Protein AF-A0A6A5QLH0-F1 (afdb_monomer_lite)

pLDDT: mean 85.23, std 19.53, range [31.16, 98.56]

Secondary structure (DSSP, 8-state):
--------------------------PPPTTS-HHHHHHHHHHSS-SHHHHHHHHHHHHHHHHH--TT-SS--TT---TTS-EEETTEEE--GGGTBSSS--EEETTEEE--BS-TTTTTHHHHHHHTTSSSS----TTSHHHHHHHHHHHHHHHHTT-SSPPPPPTT--S---HHHHHTTT---HHHHHHHHHHHHHHHHHTT-------------

Foldseek 3Di:
DDDDDDDDDDPDPDPPPPPPPPPPPPADPPPDFQLQVLLCVPPVHRDQVSSLLLLLQLQLCLALQQPVHPPADPQRNHQCDWHFDPPHIDHNVCQAQQVFQFFDDPNGRHRDNLCVPPRSVLSNCCNNVVDVDRDDDPPGSVCLVVLVSQQVVSVVSPRPNGDDHDPPDPPDDDPCNGGVRVPDDPRNVVSSVVSSVSSSVVSVNDPDPDDPPPPDD

Organism: Ampelomyces quisqualis (NCBI:txid50730)

Sequence (217 aa):
MMRLPIQRLFCTTVAFLFLFFRLGSAQRPNSASVCDYYAQAQFGANTSATQLKWIQSVVTLAFEGGSTLSNVTSELTGILRPGSINDVAIDLREYFNRSRASTNVRNAPVSINWLDQGSTIPLADFLSSKTETLVLSNTSNQYHLFGNFFTAFGRSFGCTLPPPPLSNTDGPVSLAYAHKFMNLEYNQLAYFIKQLAIASTHFRVSPQYRVKRSMSV

Structure (mmCIF, N/CA/C/O backbone):
data_AF-A0A6A5QLH0-F1
#
_entry.id   AF-A0A6A5QLH0-F1
#
loop_
_atom_site.group_PDB
_atom_site.id
_atom_site.type_symbol
_atom_site.label_atom_id
_atom_site.label_alt_id
_atom_site.label_comp_id
_atom_site.label_asym_id
_atom_site.label_entity_id
_atom_site.label_seq_id
_atom_site.pdbx_PDB_ins_code
_atom_site.Cartn_x
_atom_site.Cartn_y
_atom_site.Cartn_z
_atom_site.occupancy
_atom_site.B_iso_or_equiv
_atom_site.auth_seq_id
_atom_site.auth_comp_id
_atom_site.auth_asym_id
_atom_site.auth_atom_id
_atom_site.pdbx_PDB_model_num
ATOM 1 N N . MET A 1 1 ? -10.951 -42.578 73.810 1.00 39.09 1 MET A N 1
ATOM 2 C CA . MET A 1 1 ? -10.936 -43.375 72.560 1.00 39.09 1 MET A CA 1
ATOM 3 C C . MET A 1 1 ? -12.360 -43.370 72.000 1.00 39.09 1 MET A C 1
ATOM 5 O O . MET A 1 1 ? -13.245 -43.772 72.731 1.00 39.09 1 MET A O 1
ATOM 9 N N . MET A 1 2 ? -12.624 -42.588 70.936 1.00 38.66 2 MET A N 1
ATOM 10 C CA . MET A 1 2 ? -13.040 -43.045 69.579 1.00 38.66 2 MET A CA 1
ATOM 11 C C . MET A 1 2 ? -14.431 -43.733 69.546 1.00 38.66 2 MET A C 1
ATOM 13 O O . MET A 1 2 ? -14.607 -44.692 70.274 1.00 38.66 2 MET A O 1
ATOM 17 N N . ARG A 1 3 ? -15.457 -43.380 68.744 1.00 38.44 3 ARG A N 1
ATOM 18 C CA . ARG A 1 3 ? -15.623 -42.581 67.504 1.00 38.44 3 ARG A CA 1
ATOM 19 C C . ARG A 1 3 ? -17.059 -42.003 67.406 1.00 38.44 3 ARG A C 1
ATOM 21 O O . ARG A 1 3 ? -17.991 -42.572 67.959 1.00 38.44 3 ARG A O 1
ATOM 28 N N . LEU A 1 4 ? -17.193 -40.904 66.654 1.00 42.31 4 LEU A N 1
ATOM 29 C CA . LEU A 1 4 ? -18.420 -40.181 66.265 1.00 42.31 4 LEU A CA 1
ATOM 30 C C . LEU A 1 4 ? -19.296 -40.932 65.229 1.00 42.31 4 LEU A C 1
ATOM 32 O O . LEU A 1 4 ? -18.759 -41.751 64.476 1.00 42.31 4 LEU A O 1
ATOM 36 N N . PRO A 1 5 ? -20.605 -40.607 65.128 1.00 49.62 5 PRO A N 1
ATOM 37 C CA . PRO A 1 5 ? -21.528 -41.164 64.143 1.00 49.62 5 PRO A CA 1
ATOM 38 C C . PRO A 1 5 ? -21.456 -40.460 62.776 1.00 49.62 5 PRO A C 1
ATOM 40 O O . PRO A 1 5 ? -21.119 -39.284 62.650 1.00 49.62 5 PRO A O 1
ATOM 43 N N . ILE A 1 6 ? -21.799 -41.227 61.742 1.00 53.75 6 ILE A N 1
ATOM 44 C CA . ILE A 1 6 ? -21.838 -40.846 60.329 1.00 53.75 6 ILE A CA 1
ATOM 45 C C . ILE A 1 6 ? -23.006 -39.883 60.092 1.00 53.75 6 ILE A C 1
ATOM 47 O O . ILE A 1 6 ? -24.167 -40.278 60.138 1.00 53.75 6 ILE A O 1
ATOM 51 N N . GLN A 1 7 ? -22.687 -38.627 59.790 1.00 47.03 7 GLN A N 1
ATOM 52 C CA . GLN A 1 7 ? -23.631 -37.619 59.319 1.00 47.03 7 GLN A CA 1
ATOM 53 C C . GLN A 1 7 ? -23.428 -37.438 57.807 1.00 47.03 7 GLN A C 1
ATOM 55 O O . GLN A 1 7 ? -22.460 -36.835 57.351 1.00 47.03 7 GLN A O 1
ATOM 60 N N . ARG A 1 8 ? -24.328 -38.021 57.014 1.00 46.78 8 ARG A N 1
ATOM 61 C CA . ARG A 1 8 ? -24.566 -37.715 55.594 1.00 46.78 8 ARG A CA 1
ATOM 62 C C . ARG A 1 8 ? -26.089 -37.701 55.473 1.00 46.78 8 ARG A C 1
ATOM 64 O O . ARG A 1 8 ? -26.723 -38.666 55.863 1.00 46.78 8 ARG A O 1
ATOM 71 N N . LEU A 1 9 ? -26.744 -36.626 55.064 1.00 45.84 9 LEU A N 1
ATOM 72 C CA . LEU A 1 9 ? -26.682 -36.114 53.707 1.00 45.84 9 LEU A CA 1
ATOM 73 C C . LEU A 1 9 ? -27.251 -34.685 53.732 1.00 45.84 9 LEU A C 1
ATOM 75 O O . LEU A 1 9 ? -28.434 -34.486 53.996 1.00 45.84 9 LEU A O 1
ATOM 79 N N . PHE A 1 10 ? -26.393 -33.689 53.516 1.00 45.09 10 PHE A N 1
ATOM 80 C CA . PHE A 1 10 ? -26.808 -32.299 53.362 1.00 45.09 10 PHE A CA 1
ATOM 81 C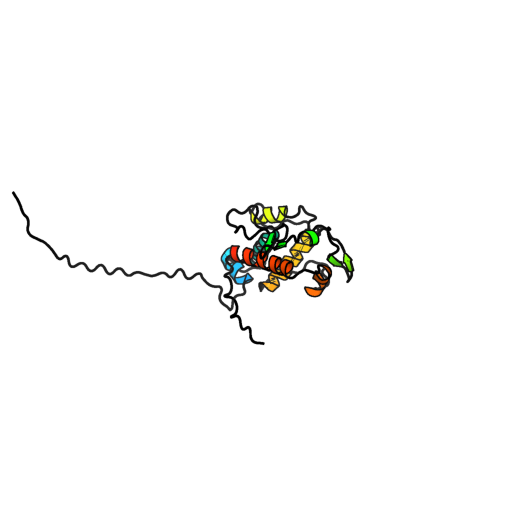 C . PHE A 1 10 ? -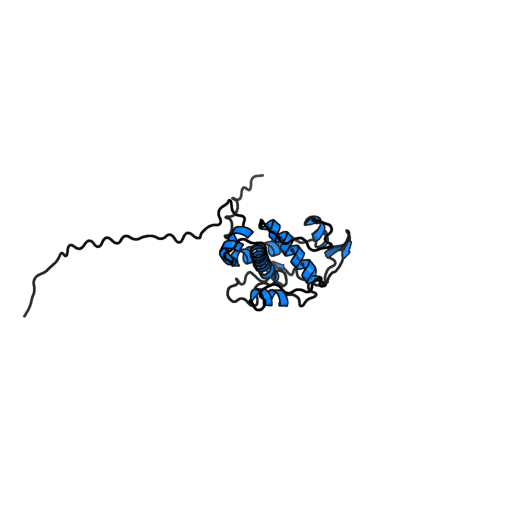27.559 -32.141 52.037 1.00 45.09 10 PHE A C 1
ATOM 83 O O . PHE A 1 10 ? -27.001 -32.322 50.956 1.00 45.09 10 PHE A O 1
ATOM 90 N N . CYS A 1 11 ? -28.841 -31.815 52.156 1.00 52.97 11 CYS A N 1
ATOM 91 C CA . CYS A 1 11 ? -29.698 -31.347 51.084 1.00 52.97 11 CYS A CA 1
ATOM 92 C C . CYS A 1 11 ? -29.377 -29.872 50.809 1.00 52.97 11 CYS A C 1
ATOM 94 O O . CYS A 1 11 ? -29.951 -28.986 51.437 1.00 52.97 11 CYS A O 1
ATOM 96 N N . THR A 1 12 ? -28.468 -29.606 49.871 1.00 44.88 12 THR A N 1
ATOM 97 C CA . THR A 1 12 ? -28.289 -28.253 49.326 1.00 44.88 12 THR A CA 1
ATOM 98 C C . THR A 1 12 ? -28.013 -28.336 47.829 1.00 44.88 12 THR A C 1
ATOM 100 O O . THR A 1 12 ? -26.873 -28.353 47.372 1.00 44.88 12 THR A O 1
ATOM 103 N N . THR A 1 13 ? -29.079 -28.422 47.036 1.00 44.84 13 THR A N 1
ATOM 104 C CA . THR A 1 13 ? -29.036 -28.209 45.586 1.00 44.84 13 THR A CA 1
ATOM 105 C C . THR A 1 13 ? -28.724 -26.740 45.300 1.00 44.84 13 THR A C 1
ATOM 107 O O . THR A 1 13 ? -29.615 -25.895 45.291 1.00 44.84 13 THR A O 1
ATOM 110 N N . VAL A 1 14 ? -27.446 -26.431 45.072 1.00 53.66 14 VAL A N 1
ATOM 111 C CA . VAL A 1 14 ? -27.013 -25.163 44.471 1.00 53.66 14 VAL A CA 1
ATOM 112 C C . VAL A 1 14 ? -27.272 -25.256 42.968 1.00 53.66 14 VAL A C 1
ATOM 114 O O . VAL A 1 14 ? -26.563 -25.952 42.243 1.00 53.66 14 VAL A O 1
ATOM 117 N N . ALA A 1 15 ? -28.318 -24.579 42.500 1.00 49.34 15 ALA A N 1
ATOM 118 C CA . ALA A 1 15 ? -28.588 -24.399 41.080 1.00 49.34 15 ALA A CA 1
ATOM 119 C C . ALA A 1 15 ? -27.541 -23.444 40.480 1.00 49.34 15 ALA A C 1
ATOM 121 O O . ALA A 1 15 ? -27.681 -22.224 40.541 1.00 49.34 15 ALA A O 1
ATOM 122 N N . PHE A 1 16 ? -26.469 -23.998 39.912 1.00 46.03 16 PHE A N 1
ATOM 123 C CA . PHE A 1 16 ? -25.541 -23.250 39.068 1.00 46.03 16 PHE A CA 1
ATOM 124 C C . PHE A 1 16 ? -26.203 -22.974 37.713 1.00 46.03 16 PHE A C 1
ATOM 126 O O . PHE A 1 16 ? -26.186 -23.806 36.806 1.00 46.03 16 PHE A O 1
ATOM 133 N N . LEU A 1 17 ? -26.798 -21.788 37.579 1.00 51.53 17 LEU A N 1
ATOM 134 C CA . LEU A 1 17 ? -27.215 -21.234 36.296 1.00 51.53 17 LEU A CA 1
ATOM 135 C C . LEU A 1 17 ? -25.945 -20.824 35.524 1.00 51.53 17 LEU A C 1
ATOM 137 O O . LEU A 1 17 ? -25.453 -19.705 35.655 1.00 51.53 17 LEU A O 1
ATOM 141 N N . PHE A 1 18 ? -25.368 -21.744 34.749 1.00 53.19 18 PHE A N 1
ATOM 142 C CA . PHE A 1 18 ? -24.316 -21.409 33.789 1.00 53.19 18 PHE A CA 1
ATOM 143 C C . PHE A 1 18 ? -24.927 -20.563 32.663 1.00 53.19 18 PHE A C 1
ATOM 145 O O . PHE A 1 18 ? -25.408 -21.088 31.659 1.00 53.19 18 PHE A O 1
ATOM 152 N N . LEU A 1 19 ? -24.902 -19.235 32.820 1.00 50.31 19 LEU A N 1
ATOM 153 C CA . LEU A 1 19 ? -24.998 -18.321 31.686 1.00 50.31 19 LEU A CA 1
ATOM 154 C C . LEU A 1 19 ? -23.760 -18.547 30.811 1.00 50.31 19 LEU A C 1
ATOM 156 O O . LEU A 1 19 ? -22.706 -17.946 31.011 1.00 50.31 19 LEU A O 1
ATOM 160 N N . PHE A 1 20 ? -23.888 -19.425 29.821 1.00 52.84 20 PHE A N 1
ATOM 161 C CA . PHE A 1 20 ? -22.990 -19.441 28.677 1.00 52.84 20 PHE A CA 1
ATOM 162 C C . PHE A 1 20 ? -23.230 -18.155 27.881 1.00 52.84 20 PHE A C 1
ATOM 164 O O . PHE A 1 20 ? -23.968 -18.146 26.896 1.00 52.84 20 PHE A O 1
ATOM 171 N N . PHE A 1 21 ? -22.599 -17.055 28.295 1.00 47.84 21 PHE A N 1
ATOM 172 C CA . PHE A 1 21 ? -22.316 -15.962 27.376 1.00 47.84 21 PHE A CA 1
ATOM 173 C C . PHE A 1 21 ? -21.419 -16.546 26.286 1.00 47.84 21 PHE A C 1
ATOM 175 O O . PHE A 1 21 ? -20.203 -16.658 26.436 1.00 47.84 21 PHE A O 1
ATOM 182 N N . ARG A 1 22 ? -22.029 -16.972 25.176 1.00 46.28 22 ARG A N 1
ATOM 183 C CA . ARG A 1 22 ? -21.289 -17.129 23.933 1.00 46.28 22 ARG A CA 1
ATOM 184 C C . ARG A 1 22 ? -20.733 -15.743 23.629 1.00 46.28 22 ARG A C 1
ATOM 186 O O . ARG A 1 22 ? -21.489 -14.859 23.235 1.00 46.28 22 ARG A O 1
ATOM 193 N N . LEU A 1 23 ? -19.428 -15.553 23.813 1.00 43.94 23 LEU A N 1
ATOM 194 C CA . LEU A 1 23 ? -18.678 -14.522 23.104 1.00 43.94 23 LEU A CA 1
ATOM 195 C C . LEU A 1 23 ? -18.786 -14.864 21.615 1.00 43.94 23 LEU A C 1
ATOM 197 O O . LEU A 1 23 ? -17.906 -15.484 21.025 1.00 43.94 23 LEU A O 1
ATOM 201 N N . GLY A 1 24 ? -19.931 -14.543 21.016 1.00 47.03 24 GLY A N 1
ATOM 202 C CA . GLY A 1 24 ? -20.049 -14.488 19.578 1.00 47.03 24 GLY A CA 1
ATOM 203 C C . GLY A 1 24 ? -19.069 -13.419 19.136 1.00 47.03 24 GLY A C 1
ATOM 204 O O . GLY A 1 24 ? -19.230 -12.255 19.494 1.00 47.03 24 GLY A O 1
ATOM 205 N N . SER A 1 25 ? -18.034 -13.809 18.391 1.00 56.53 25 SER A N 1
ATOM 206 C CA . SER A 1 25 ? -17.353 -12.861 17.517 1.00 56.53 25 SER A CA 1
ATOM 207 C C . SER A 1 25 ? -18.463 -12.162 16.743 1.00 56.53 25 SER A C 1
ATOM 209 O O . SER A 1 25 ? -19.199 -12.829 16.014 1.00 56.53 25 SER A O 1
ATOM 211 N N . ALA A 1 26 ? -18.680 -10.872 17.008 1.00 62.97 26 ALA A N 1
ATOM 212 C CA . ALA A 1 26 ? -19.684 -10.099 16.301 1.00 62.97 26 ALA A CA 1
ATOM 213 C C . ALA A 1 26 ? -19.253 -10.080 14.833 1.00 62.97 26 ALA A C 1
ATOM 215 O O . ALA A 1 26 ? -18.364 -9.324 14.432 1.00 62.97 26 ALA A O 1
ATOM 216 N N . GLN A 1 27 ? -19.800 -11.012 14.056 1.00 76.81 27 GLN A N 1
ATOM 217 C CA . GLN A 1 27 ? -19.562 -11.071 12.630 1.00 76.81 27 GLN A CA 1
ATOM 218 C C . GLN A 1 27 ? -20.228 -9.851 12.012 1.00 76.81 27 GLN A C 1
ATOM 220 O O . GLN A 1 27 ? -21.357 -9.503 12.367 1.00 76.81 27 GLN A O 1
ATOM 225 N N . ARG A 1 28 ? -19.514 -9.201 11.089 1.00 87.94 28 ARG A N 1
ATOM 226 C CA . ARG A 1 28 ? -20.059 -8.101 10.295 1.00 87.94 28 ARG A CA 1
ATOM 227 C C . ARG A 1 28 ? -21.404 -8.537 9.692 1.00 87.94 28 ARG A C 1
ATOM 229 O O . ARG A 1 28 ? -21.422 -9.541 8.975 1.00 87.94 28 ARG A O 1
ATOM 236 N N . PRO A 1 29 ? -22.503 -7.798 9.919 1.00 86.94 29 PRO A N 1
ATOM 237 C CA . PRO A 1 29 ? -23.768 -8.069 9.250 1.00 86.94 29 PRO A CA 1
ATOM 238 C C . PRO A 1 29 ? -23.600 -8.020 7.730 1.00 86.94 29 PRO A C 1
ATOM 240 O O . PRO A 1 29 ? -22.911 -7.145 7.209 1.00 86.94 29 PRO A O 1
ATOM 243 N N . ASN A 1 30 ? -24.276 -8.908 6.999 1.00 83.31 30 ASN A N 1
ATOM 244 C CA . ASN A 1 30 ? -24.188 -8.936 5.533 1.00 83.31 30 ASN A CA 1
ATOM 245 C C . ASN A 1 30 ? -24.636 -7.618 4.870 1.00 83.31 30 ASN A C 1
ATOM 247 O O . ASN A 1 30 ? -24.212 -7.336 3.754 1.00 83.31 30 ASN A O 1
ATOM 251 N N . SER A 1 31 ? -25.459 -6.821 5.558 1.00 85.38 31 SER A N 1
ATOM 252 C CA . SER A 1 31 ? -25.960 -5.518 5.108 1.00 85.38 31 SER A CA 1
ATOM 253 C C . SER A 1 31 ? -24.979 -4.354 5.292 1.00 85.38 31 SER A C 1
ATOM 255 O O . SER A 1 31 ? -25.141 -3.334 4.630 1.00 85.38 31 SER A O 1
ATOM 257 N N . ALA A 1 32 ? -23.979 -4.471 6.171 1.00 87.94 32 ALA A N 1
ATOM 258 C CA . ALA A 1 32 ? -22.985 -3.420 6.400 1.00 87.94 32 ALA A CA 1
ATOM 259 C C . ALA A 1 32 ? -21.769 -3.662 5.508 1.00 87.94 32 ALA A C 1
ATOM 261 O O . ALA A 1 32 ? -21.309 -4.794 5.448 1.00 87.94 32 ALA A O 1
ATOM 262 N N . SER A 1 33 ? -21.195 -2.657 4.844 1.00 93.81 33 SER A N 1
ATOM 263 C CA . SER A 1 33 ? -19.953 -2.863 4.080 1.00 93.81 33 SER A CA 1
ATOM 264 C C . SER A 1 33 ? -18.773 -3.224 4.998 1.00 93.81 33 SER A C 1
ATOM 266 O O . SER A 1 33 ? -18.838 -3.050 6.218 1.00 93.81 33 SER A O 1
ATOM 268 N N . VAL A 1 34 ? -17.687 -3.766 4.431 1.00 94.44 34 VAL A N 1
ATOM 269 C CA . VAL A 1 34 ? -16.489 -4.106 5.221 1.00 94.44 34 VAL A CA 1
ATOM 270 C C . VAL A 1 34 ? -15.895 -2.839 5.832 1.00 94.44 34 VAL A C 1
ATOM 272 O O . VAL A 1 34 ? -15.688 -2.788 7.041 1.00 94.44 34 VAL A O 1
ATOM 275 N N . CYS A 1 35 ? -15.682 -1.810 5.014 1.00 96.19 35 CYS A N 1
ATOM 276 C CA . CYS A 1 35 ? -15.111 -0.549 5.467 1.00 96.19 35 CY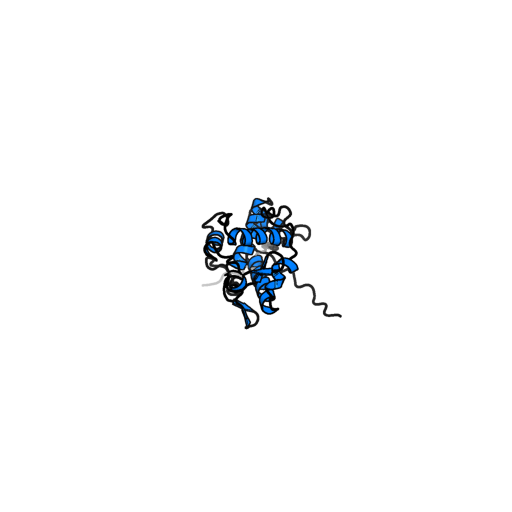S A CA 1
ATOM 277 C C . CYS A 1 35 ? -15.954 0.134 6.551 1.00 96.19 35 CYS A C 1
ATOM 279 O O . CYS A 1 35 ? -15.422 0.451 7.611 1.00 96.19 35 CYS A O 1
ATOM 281 N N . ASP A 1 36 ? -17.261 0.301 6.336 1.00 96.31 36 ASP A N 1
ATOM 282 C CA . ASP A 1 36 ? -18.144 0.991 7.283 1.00 96.31 36 ASP A CA 1
ATOM 283 C C . ASP A 1 36 ? -18.183 0.282 8.639 1.00 96.31 36 ASP A C 1
ATOM 285 O O . ASP A 1 36 ? -18.072 0.915 9.692 1.00 96.31 36 ASP A O 1
ATOM 289 N N . TYR A 1 37 ? -18.305 -1.050 8.617 1.00 95.69 37 TYR A N 1
ATOM 290 C CA . TYR A 1 37 ? -18.360 -1.848 9.835 1.00 95.69 37 TYR A CA 1
ATOM 291 C C . TYR A 1 37 ? -17.071 -1.737 10.644 1.00 95.69 37 TYR A C 1
ATOM 293 O O . TYR A 1 37 ? -17.123 -1.492 11.848 1.00 95.69 37 TYR A O 1
ATOM 301 N N . TYR A 1 38 ? -15.912 -1.911 10.004 1.00 95.69 38 TYR A N 1
ATOM 302 C CA . TYR A 1 38 ? -14.643 -1.908 10.727 1.00 95.69 38 TYR A CA 1
ATOM 303 C C . TYR A 1 38 ? -14.142 -0.500 11.062 1.00 95.69 38 TYR A C 1
ATOM 305 O O . TYR A 1 38 ? -13.465 -0.349 12.075 1.00 95.69 38 TYR A O 1
ATOM 313 N N . ALA A 1 39 ? -14.542 0.536 10.319 1.00 95.75 39 ALA A N 1
ATOM 314 C CA . ALA A 1 39 ? -14.351 1.924 10.737 1.00 95.75 39 ALA A CA 1
ATOM 315 C C . ALA A 1 39 ? -15.097 2.205 12.053 1.00 95.75 39 ALA A C 1
ATOM 317 O O . ALA A 1 39 ? -14.484 2.638 13.031 1.00 95.75 39 ALA A O 1
ATOM 318 N N . GLN A 1 40 ? -16.387 1.852 12.116 1.00 95.62 40 GLN A N 1
ATOM 319 C CA . GLN A 1 40 ? -17.202 1.985 13.326 1.00 95.62 40 GLN A CA 1
ATOM 320 C C . GLN A 1 40 ? -16.661 1.137 14.482 1.00 95.62 40 GLN A C 1
ATOM 322 O O . GLN A 1 40 ? -16.544 1.627 15.604 1.00 95.62 40 GLN A O 1
ATOM 327 N N . ALA A 1 41 ? -16.331 -0.130 14.229 1.00 94.00 41 ALA A N 1
ATOM 328 C CA . ALA A 1 41 ? -15.883 -1.051 15.268 1.00 94.00 41 ALA A CA 1
ATOM 329 C C . ALA A 1 41 ? -14.511 -0.674 15.846 1.00 94.00 41 ALA A C 1
ATOM 331 O O . ALA A 1 41 ? -14.278 -0.882 17.034 1.00 94.00 41 ALA A O 1
ATOM 332 N N . GLN A 1 42 ? -13.610 -0.127 15.023 1.00 93.19 42 GLN A N 1
ATOM 333 C CA . GLN A 1 42 ? -12.249 0.211 15.441 1.00 93.19 42 GLN A CA 1
ATOM 334 C C . GLN A 1 42 ? -12.136 1.627 16.016 1.00 93.19 42 GLN A C 1
ATOM 336 O O . GLN A 1 42 ? -11.329 1.851 16.917 1.00 93.19 42 GLN A O 1
ATOM 341 N N . PHE A 1 43 ? -12.915 2.583 15.500 1.00 94.94 43 PHE A N 1
ATOM 342 C CA . PHE A 1 43 ? -12.768 4.005 15.831 1.00 94.94 43 PHE A CA 1
ATOM 343 C C . PHE A 1 43 ? -14.014 4.635 16.463 1.00 94.94 43 PHE A C 1
ATOM 345 O O . PHE A 1 43 ? -14.013 5.828 16.751 1.00 94.94 43 PHE A O 1
ATOM 352 N N . GLY A 1 44 ? -15.076 3.861 16.691 1.00 95.81 44 GLY A N 1
ATOM 353 C CA . GLY A 1 44 ? -16.276 4.311 17.399 1.00 95.81 44 GLY A CA 1
ATOM 354 C C . GLY A 1 44 ? -17.239 5.172 16.576 1.00 95.81 44 GLY A C 1
ATOM 355 O O . GLY A 1 44 ? -18.289 5.547 17.095 1.00 95.81 44 GLY A O 1
ATOM 356 N N . ALA A 1 45 ? -16.941 5.451 15.304 1.00 96.38 45 ALA A N 1
ATOM 357 C CA . ALA A 1 45 ? -17.821 6.196 14.405 1.00 96.38 45 ALA A CA 1
ATOM 358 C C . ALA A 1 45 ? -17.673 5.726 12.949 1.00 96.38 45 ALA A C 1
ATOM 360 O O . ALA A 1 45 ? -16.608 5.253 12.557 1.00 96.38 45 ALA A O 1
ATOM 361 N N . ASN A 1 46 ? -18.730 5.899 12.150 1.00 96.62 46 ASN A N 1
ATOM 362 C CA . ASN A 1 46 ? -18.718 5.708 10.701 1.00 96.62 46 ASN A CA 1
ATOM 363 C C . ASN A 1 46 ? -18.773 7.074 9.996 1.00 96.62 46 ASN A C 1
ATOM 365 O O . ASN A 1 46 ? -19.843 7.607 9.711 1.00 96.62 46 ASN A O 1
ATOM 369 N N . THR A 1 47 ? -17.607 7.666 9.767 1.00 97.25 47 THR A N 1
ATOM 370 C CA . THR A 1 47 ? -17.415 8.983 9.139 1.00 97.25 47 THR A CA 1
ATOM 371 C C . THR A 1 47 ? -16.363 8.885 8.039 1.00 97.25 47 THR A C 1
ATOM 373 O O . THR A 1 47 ? -15.571 7.945 8.018 1.00 97.25 47 THR A O 1
ATOM 376 N N . SER A 1 48 ? -16.280 9.878 7.150 1.00 96.62 48 SER A N 1
ATOM 377 C CA . SER A 1 48 ? -15.232 9.917 6.115 1.00 96.62 48 SER A CA 1
ATOM 378 C C . SER A 1 48 ? -13.817 9.795 6.701 1.00 96.62 48 SER A C 1
ATOM 380 O O . SER A 1 48 ? -12.985 9.062 6.172 1.00 96.62 48 SER A O 1
ATOM 382 N N . ALA A 1 49 ? -13.552 10.449 7.838 1.00 96.31 49 ALA A N 1
ATOM 383 C CA . ALA A 1 49 ? -12.258 10.398 8.516 1.00 96.31 49 ALA A CA 1
ATOM 384 C C . ALA A 1 49 ? -11.933 9.006 9.085 1.00 96.31 49 ALA A C 1
ATOM 386 O O . ALA A 1 49 ? -10.812 8.525 8.938 1.00 96.31 49 ALA A O 1
ATOM 387 N N . THR A 1 50 ? -12.904 8.337 9.711 1.00 96.62 50 THR A N 1
ATOM 388 C CA . THR A 1 50 ? -12.703 6.998 10.295 1.00 96.62 50 THR A CA 1
ATOM 389 C C . THR A 1 50 ? -12.628 5.909 9.225 1.00 96.62 50 THR A C 1
ATOM 391 O O . THR A 1 50 ? -11.800 5.006 9.345 1.00 96.62 50 THR A O 1
ATOM 394 N N . GLN A 1 51 ? -13.401 6.027 8.139 1.00 97.44 51 GLN A N 1
ATOM 395 C CA . GLN A 1 51 ? -13.281 5.164 6.960 1.00 97.44 51 GLN A CA 1
ATOM 396 C C . GLN A 1 51 ? -11.911 5.318 6.290 1.00 97.44 51 GLN A C 1
ATOM 398 O O . GLN A 1 51 ? -11.235 4.320 6.037 1.00 97.44 51 GLN A O 1
ATOM 403 N N . LEU A 1 52 ? -11.453 6.558 6.063 1.00 96.81 52 LEU A N 1
ATOM 404 C CA . LEU A 1 52 ? -10.117 6.816 5.525 1.00 96.81 52 LEU A CA 1
ATOM 405 C C . LEU A 1 52 ? -9.036 6.245 6.441 1.00 96.81 52 LEU A C 1
ATOM 407 O O . LEU A 1 52 ? -8.150 5.549 5.955 1.00 96.81 52 LEU A O 1
ATOM 411 N N . LYS A 1 53 ? -9.122 6.489 7.753 1.00 97.00 53 LYS A N 1
ATOM 412 C CA . LYS A 1 53 ? -8.153 5.966 8.721 1.00 97.00 53 LYS A CA 1
ATOM 413 C C . LYS A 1 53 ? -8.082 4.443 8.667 1.00 97.00 53 LYS A C 1
ATOM 415 O O . LYS A 1 53 ? -6.987 3.896 8.627 1.00 97.00 53 LYS A O 1
ATOM 420 N N . TRP A 1 54 ? -9.225 3.761 8.586 1.00 96.62 54 TRP A N 1
ATOM 421 C CA . TRP A 1 54 ? -9.261 2.304 8.466 1.00 96.62 54 TRP A CA 1
ATOM 422 C C . TRP A 1 54 ? -8.579 1.806 7.183 1.00 96.62 54 TRP A C 1
ATOM 424 O O . TRP A 1 54 ? -7.726 0.917 7.235 1.00 96.62 54 TRP A O 1
ATOM 434 N N . ILE A 1 55 ? -8.893 2.420 6.039 1.00 97.69 55 ILE A N 1
ATOM 435 C CA . ILE A 1 55 ? -8.260 2.090 4.755 1.00 97.69 55 ILE A CA 1
ATOM 436 C C . ILE A 1 55 ? -6.758 2.366 4.788 1.00 97.69 55 ILE A C 1
ATOM 438 O O . ILE A 1 55 ? -5.977 1.524 4.346 1.00 97.69 55 ILE A O 1
ATOM 442 N N . GLN A 1 56 ? -6.342 3.505 5.343 1.00 97.75 56 GLN A N 1
ATOM 443 C CA . GLN A 1 56 ? -4.933 3.829 5.531 1.00 97.75 56 GLN A CA 1
ATOM 444 C C . GLN A 1 56 ? -4.247 2.764 6.377 1.00 97.75 56 GLN A C 1
ATOM 446 O O . GLN A 1 56 ? -3.174 2.314 5.992 1.00 97.75 56 GLN A O 1
ATOM 451 N N . SER A 1 57 ? -4.852 2.316 7.479 1.00 97.19 57 SER A N 1
ATOM 452 C CA . SER A 1 57 ? -4.288 1.275 8.340 1.00 97.19 57 SER A CA 1
ATOM 453 C C . SER A 1 57 ? -4.082 -0.046 7.592 1.00 97.19 57 SER A C 1
ATOM 455 O O . SER A 1 57 ? -2.970 -0.573 7.595 1.00 97.19 57 SER A O 1
ATOM 457 N N . VAL A 1 58 ? -5.103 -0.548 6.886 1.00 97.88 58 VAL A N 1
ATOM 458 C CA . VAL A 1 58 ? -5.018 -1.810 6.125 1.00 97.88 58 VAL A CA 1
ATOM 459 C C . VAL A 1 58 ? -3.995 -1.717 4.993 1.00 97.88 58 VAL A C 1
ATOM 461 O O . VAL A 1 58 ? -3.109 -2.565 4.885 1.00 97.88 58 VAL A O 1
ATOM 464 N N . VAL A 1 59 ? -4.104 -0.689 4.148 1.00 98.19 59 VAL A N 1
ATOM 465 C CA . VAL A 1 59 ? -3.237 -0.522 2.973 1.00 98.19 59 VAL A CA 1
ATOM 466 C C . VAL A 1 59 ? -1.800 -0.274 3.411 1.00 98.19 59 VAL A C 1
ATOM 468 O O . VAL A 1 59 ? -0.885 -0.907 2.896 1.00 98.19 59 VAL A O 1
ATOM 471 N N . THR A 1 60 ? -1.581 0.589 4.400 1.00 98.31 60 THR A N 1
ATOM 472 C CA . THR A 1 60 ? -0.230 0.870 4.885 1.00 98.31 60 THR A CA 1
ATOM 473 C C . THR A 1 60 ? 0.417 -0.380 5.465 1.00 98.31 60 THR A C 1
ATOM 475 O O . THR A 1 60 ? 1.561 -0.669 5.133 1.00 98.31 60 THR A O 1
ATOM 478 N N . LEU A 1 61 ? -0.316 -1.170 6.253 1.00 98.44 61 LEU A N 1
ATOM 479 C CA . LEU A 1 61 ? 0.201 -2.420 6.800 1.00 98.44 61 LEU A CA 1
ATOM 480 C C . LEU A 1 61 ? 0.540 -3.440 5.701 1.00 98.44 61 LEU A C 1
ATOM 482 O O . LEU A 1 61 ? 1.598 -4.061 5.756 1.00 98.44 61 LEU A O 1
ATOM 486 N N . ALA A 1 62 ? -0.309 -3.579 4.680 1.00 98.56 62 ALA A N 1
ATOM 487 C CA . ALA A 1 62 ? -0.061 -4.480 3.552 1.00 98.56 62 ALA A CA 1
ATOM 488 C C . ALA A 1 62 ? 1.170 -4.085 2.722 1.00 98.56 62 ALA A C 1
ATOM 490 O O . ALA A 1 62 ? 1.851 -4.946 2.168 1.00 98.56 62 ALA A O 1
ATOM 491 N N . PHE A 1 63 ? 1.447 -2.786 2.607 1.00 98.50 63 PHE A N 1
ATOM 492 C CA . PHE A 1 63 ? 2.582 -2.280 1.838 1.00 98.50 63 PHE A CA 1
ATOM 493 C C . PHE A 1 63 ? 3.875 -2.262 2.651 1.00 98.50 63 PHE A C 1
ATOM 495 O O . PHE A 1 63 ? 4.920 -2.645 2.132 1.00 98.50 63 PHE A O 1
ATOM 502 N N . GLU A 1 64 ? 3.807 -1.845 3.912 1.00 98.31 64 GLU A N 1
ATOM 503 C CA . GLU A 1 64 ? 4.954 -1.735 4.810 1.00 98.31 64 GLU A CA 1
ATOM 504 C C . GLU A 1 64 ? 5.395 -3.112 5.311 1.00 98.31 64 GLU A C 1
ATOM 506 O O . GLU A 1 64 ? 6.562 -3.448 5.167 1.00 98.31 64 GLU A O 1
ATOM 511 N N . GLY A 1 65 ? 4.476 -3.934 5.827 1.00 97.62 65 GLY A N 1
ATOM 512 C CA . GLY A 1 65 ? 4.774 -5.245 6.420 1.00 97.62 65 GLY A CA 1
ATOM 513 C C . GLY A 1 65 ? 4.752 -5.289 7.953 1.00 97.62 65 GLY A C 1
ATOM 514 O O . GLY A 1 65 ? 4.907 -6.351 8.536 1.00 97.62 65 GLY A O 1
ATOM 515 N N . GLY A 1 66 ? 4.539 -4.159 8.624 1.00 96.31 66 GLY A N 1
ATOM 516 C CA . GLY A 1 66 ? 4.452 -4.051 10.079 1.00 96.31 66 GLY A CA 1
ATOM 517 C C . GLY A 1 66 ? 5.792 -4.148 10.812 1.00 96.31 66 GLY A C 1
ATOM 518 O O . GLY A 1 66 ? 5.830 -4.692 11.909 1.00 96.31 66 GLY A O 1
ATOM 519 N N . SER A 1 67 ? 6.888 -3.619 10.256 1.00 94.50 67 SER A N 1
ATOM 520 C CA . SER A 1 67 ? 8.234 -3.739 10.863 1.00 94.50 67 SER A CA 1
ATOM 521 C C . SER A 1 67 ? 8.371 -3.107 12.250 1.00 94.50 67 SER A C 1
ATOM 523 O O . SER A 1 67 ? 9.251 -3.487 13.018 1.00 94.50 67 SER A O 1
ATOM 525 N N . THR A 1 68 ? 7.507 -2.148 12.575 1.00 93.50 68 THR A N 1
ATOM 526 C CA . THR A 1 68 ? 7.454 -1.467 13.875 1.00 93.50 68 THR A CA 1
ATOM 527 C C . THR A 1 68 ? 6.391 -2.046 14.812 1.00 93.50 68 THR A C 1
ATOM 529 O O . THR A 1 68 ? 6.225 -1.548 15.925 1.00 93.50 68 THR A O 1
ATOM 532 N N . LEU A 1 69 ? 5.665 -3.086 14.388 1.00 94.56 69 LEU A N 1
ATOM 533 C CA . LEU A 1 69 ? 4.587 -3.714 15.150 1.00 94.56 69 LEU A CA 1
ATOM 534 C C . LEU A 1 69 ? 5.056 -5.036 15.767 1.00 94.56 69 LEU A C 1
ATOM 536 O O . LEU A 1 69 ? 5.750 -5.826 15.136 1.00 94.56 69 LEU A O 1
ATOM 540 N N . SER A 1 70 ? 4.640 -5.309 17.004 1.00 87.81 70 SER A N 1
ATOM 541 C CA . SER A 1 70 ? 5.029 -6.519 17.745 1.00 87.81 70 SER A CA 1
ATOM 542 C C . SER A 1 70 ? 4.085 -7.712 17.547 1.00 87.81 70 SER A C 1
ATOM 544 O O . SER A 1 70 ? 4.406 -8.827 17.947 1.00 87.81 70 SER A O 1
ATOM 546 N N . ASN A 1 71 ? 2.915 -7.500 16.942 1.00 89.00 71 ASN A N 1
ATOM 547 C CA . ASN A 1 71 ? 1.820 -8.469 16.835 1.00 89.00 71 ASN A CA 1
ATOM 548 C C . ASN A 1 71 ? 1.389 -8.724 15.378 1.00 89.00 71 ASN A C 1
ATOM 550 O O . ASN A 1 71 ? 0.202 -8.908 15.087 1.00 89.00 71 ASN A O 1
ATOM 554 N N . VAL A 1 72 ? 2.348 -8.721 14.455 1.00 93.75 72 VAL A N 1
ATOM 555 C CA . VAL A 1 72 ? 2.139 -9.107 13.055 1.00 93.75 72 VAL A CA 1
ATOM 556 C C . VAL A 1 72 ? 2.656 -10.521 12.810 1.00 93.75 72 VAL A C 1
ATOM 558 O O . VAL A 1 72 ? 3.631 -10.958 13.414 1.00 93.75 72 VAL A O 1
ATOM 561 N N . THR A 1 73 ? 1.970 -11.268 11.946 1.00 93.81 73 THR A N 1
ATOM 562 C CA . THR A 1 73 ? 2.444 -12.593 11.524 1.00 93.81 73 THR A CA 1
ATOM 563 C C . THR A 1 73 ? 3.707 -12.453 10.678 1.00 93.81 73 THR A C 1
ATOM 565 O O . THR A 1 73 ? 3.811 -11.524 9.881 1.00 93.81 73 THR A O 1
ATOM 568 N N . SER A 1 74 ? 4.632 -13.407 10.789 1.00 93.25 74 SER A N 1
ATOM 569 C CA . SER A 1 74 ? 5.837 -13.464 9.951 1.00 93.25 74 SER A CA 1
ATOM 570 C C . SER A 1 74 ? 5.532 -13.647 8.459 1.00 93.25 74 SER A C 1
ATOM 572 O O . SER A 1 74 ? 6.385 -13.378 7.620 1.00 93.25 74 SER A O 1
ATOM 574 N N . GLU A 1 75 ? 4.314 -14.072 8.106 1.00 94.06 75 GLU A N 1
ATOM 575 C CA . GLU A 1 75 ? 3.859 -14.156 6.713 1.00 94.06 75 GLU A CA 1
ATOM 576 C C . GLU A 1 75 ? 3.555 -12.788 6.075 1.00 94.06 75 GLU A C 1
ATOM 578 O O . GLU A 1 75 ? 3.423 -12.688 4.848 1.00 94.06 75 GLU A O 1
ATOM 583 N N . LEU A 1 76 ? 3.405 -11.743 6.892 1.00 97.06 76 LEU A N 1
ATOM 584 C CA . LEU A 1 76 ? 3.215 -10.371 6.445 1.00 97.06 76 LEU A CA 1
ATOM 585 C C . LEU A 1 76 ? 4.586 -9.700 6.349 1.00 97.06 76 LEU A C 1
ATOM 587 O O . LEU A 1 76 ? 5.110 -9.200 7.336 1.00 97.06 76 LEU A O 1
ATOM 591 N N . THR A 1 77 ? 5.176 -9.692 5.160 1.00 97.19 77 THR A N 1
ATOM 592 C CA . THR A 1 77 ? 6.472 -9.035 4.928 1.00 97.19 77 THR A CA 1
ATOM 593 C C . THR A 1 77 ? 6.317 -7.648 4.303 1.00 97.19 77 THR A C 1
ATOM 595 O O . THR A 1 77 ? 7.227 -6.830 4.408 1.00 97.19 77 THR A O 1
ATOM 598 N N . GLY A 1 78 ? 5.160 -7.366 3.697 1.00 97.94 78 GLY A N 1
ATOM 599 C CA . GLY A 1 78 ? 4.850 -6.117 3.007 1.00 97.94 78 GLY A CA 1
ATOM 600 C C . GLY A 1 78 ? 5.199 -6.141 1.517 1.00 97.94 78 GLY A C 1
ATOM 601 O O . GLY A 1 78 ? 6.235 -6.659 1.117 1.00 97.94 78 GLY A O 1
ATOM 602 N N . ILE A 1 79 ? 4.353 -5.525 0.685 1.00 98.12 79 ILE A N 1
ATOM 603 C CA . ILE A 1 79 ? 4.556 -5.407 -0.777 1.00 98.12 79 ILE A CA 1
ATOM 604 C C . ILE A 1 79 ? 5.838 -4.631 -1.126 1.00 98.12 79 ILE A C 1
ATOM 606 O O . ILE A 1 79 ? 6.434 -4.855 -2.179 1.00 98.12 79 ILE A O 1
ATOM 610 N N . LEU A 1 80 ? 6.276 -3.721 -0.252 1.00 97.81 80 LEU A N 1
ATOM 611 C CA . LEU A 1 80 ? 7.473 -2.902 -0.449 1.00 97.81 80 LEU A CA 1
ATOM 612 C C . LEU A 1 80 ? 8.736 -3.529 0.162 1.00 97.81 80 LEU A C 1
ATOM 614 O O . LEU A 1 80 ? 9.709 -2.818 0.421 1.00 97.81 80 LEU A O 1
ATOM 618 N N . ARG A 1 81 ? 8.741 -4.849 0.381 1.00 95.75 81 ARG A N 1
ATOM 619 C CA . ARG A 1 81 ? 9.895 -5.648 0.809 1.00 95.75 81 ARG A CA 1
ATOM 620 C C . ARG A 1 81 ? 9.896 -7.002 0.088 1.00 95.75 81 ARG A C 1
ATOM 622 O O . ARG A 1 81 ? 8.845 -7.443 -0.372 1.00 95.75 81 ARG A O 1
ATOM 629 N N . PRO A 1 82 ? 11.052 -7.679 -0.012 1.00 96.81 82 PRO A N 1
ATOM 630 C CA . PRO A 1 82 ? 11.082 -9.060 -0.470 1.00 96.81 82 PRO A CA 1
ATOM 631 C C . PRO A 1 82 ? 10.228 -9.960 0.430 1.00 96.81 82 PRO A C 1
ATOM 633 O O . PRO A 1 82 ? 10.188 -9.785 1.650 1.00 96.81 82 PRO A O 1
ATOM 636 N N . GLY A 1 83 ? 9.580 -10.947 -0.173 1.00 96.62 83 GLY A N 1
ATOM 637 C CA . GLY A 1 83 ? 8.807 -11.970 0.515 1.00 96.62 83 GLY A CA 1
ATOM 638 C C . GLY A 1 83 ? 8.744 -13.254 -0.301 1.00 96.62 83 GLY A C 1
ATOM 639 O O . GLY A 1 83 ? 9.530 -13.463 -1.226 1.00 96.62 83 GLY A O 1
ATOM 640 N N . SER A 1 84 ? 7.801 -14.128 0.037 1.00 96.31 84 SER A N 1
ATOM 641 C CA . SER A 1 84 ? 7.589 -15.366 -0.707 1.00 96.31 84 SER A CA 1
ATOM 642 C C . SER A 1 84 ? 6.131 -15.818 -0.708 1.00 96.31 84 SER A C 1
ATOM 644 O O . SER A 1 84 ? 5.332 -15.479 0.173 1.00 96.31 84 SER A O 1
ATOM 646 N N . ILE A 1 85 ? 5.775 -16.603 -1.722 1.00 94.38 85 ILE A N 1
ATOM 647 C CA . ILE A 1 85 ? 4.519 -17.349 -1.782 1.00 94.38 85 ILE A CA 1
ATOM 648 C C . ILE A 1 85 ? 4.791 -18.727 -2.387 1.00 94.38 85 ILE A C 1
ATOM 650 O O . ILE A 1 85 ? 5.396 -18.818 -3.448 1.00 94.38 85 ILE A O 1
ATOM 654 N N . ASN A 1 86 ? 4.360 -19.797 -1.709 1.00 90.94 86 ASN A N 1
ATOM 655 C CA . ASN A 1 86 ? 4.607 -21.187 -2.129 1.00 90.94 86 ASN A CA 1
ATOM 656 C C . ASN A 1 86 ? 6.088 -21.453 -2.471 1.00 90.94 86 ASN A C 1
ATOM 658 O O . ASN A 1 86 ? 6.390 -21.954 -3.549 1.00 90.94 86 ASN A O 1
ATOM 662 N N . ASP A 1 87 ? 6.998 -21.022 -1.591 1.00 92.50 87 ASP A N 1
ATOM 663 C CA . ASP A 1 87 ? 8.460 -21.130 -1.747 1.00 92.50 87 ASP A CA 1
ATOM 664 C C . ASP A 1 87 ? 9.064 -20.383 -2.953 1.00 92.50 87 ASP A C 1
ATOM 666 O O . ASP A 1 87 ? 10.269 -20.442 -3.192 1.00 92.50 87 ASP A O 1
ATOM 670 N N . VAL A 1 88 ? 8.259 -19.601 -3.676 1.00 96.50 88 VAL A N 1
ATOM 671 C CA . VAL A 1 88 ? 8.728 -18.695 -4.725 1.00 96.50 88 VAL A CA 1
ATOM 672 C C . VAL A 1 88 ? 9.043 -17.342 -4.104 1.00 96.50 88 VAL A C 1
ATOM 674 O O . VAL A 1 88 ? 8.169 -16.715 -3.499 1.00 96.50 88 VAL A O 1
ATOM 677 N N . ALA A 1 89 ? 10.287 -16.888 -4.254 1.00 97.69 89 ALA A N 1
ATOM 678 C CA . ALA A 1 89 ? 10.707 -15.554 -3.842 1.00 97.69 89 ALA A CA 1
ATOM 679 C C . ALA A 1 89 ? 10.036 -14.484 -4.716 1.00 97.69 89 ALA A C 1
ATOM 681 O O . ALA A 1 89 ? 10.017 -14.595 -5.941 1.00 97.69 89 ALA A O 1
ATOM 682 N N . ILE A 1 90 ? 9.500 -13.443 -4.083 1.00 98.12 90 ILE A N 1
ATOM 683 C CA . ILE A 1 90 ? 8.804 -12.336 -4.740 1.00 98.12 90 ILE A CA 1
ATOM 684 C C . ILE A 1 90 ? 9.383 -11.017 -4.228 1.00 98.12 90 ILE A C 1
ATOM 686 O O . ILE A 1 90 ? 9.453 -10.794 -3.022 1.00 98.12 90 ILE A O 1
ATOM 690 N N . ASP A 1 91 ? 9.751 -10.118 -5.139 1.00 97.19 91 ASP A N 1
ATOM 691 C CA . ASP A 1 91 ? 10.086 -8.728 -4.822 1.00 97.19 91 ASP A CA 1
ATOM 692 C C . ASP A 1 91 ? 9.310 -7.809 -5.770 1.00 97.19 91 ASP A C 1
ATOM 694 O O . ASP A 1 91 ? 9.571 -7.770 -6.969 1.00 97.19 91 ASP A O 1
ATOM 698 N N . LEU A 1 92 ? 8.316 -7.094 -5.237 1.00 97.88 92 LEU A N 1
ATOM 699 C CA . LEU A 1 92 ? 7.503 -6.159 -6.019 1.00 97.88 92 LEU A CA 1
ATOM 700 C C . LEU A 1 92 ? 8.081 -4.739 -6.019 1.00 97.88 92 LEU A C 1
ATOM 702 O O . LEU A 1 92 ? 7.545 -3.866 -6.702 1.00 97.88 92 LEU A O 1
ATOM 706 N N . ARG A 1 93 ? 9.172 -4.470 -5.287 1.00 96.69 93 ARG A N 1
ATOM 707 C CA . ARG A 1 93 ? 9.727 -3.111 -5.163 1.00 96.69 93 ARG A CA 1
ATOM 708 C C . ARG A 1 93 ? 10.179 -2.532 -6.494 1.00 96.69 93 ARG A C 1
ATOM 710 O O . ARG A 1 93 ? 10.115 -1.315 -6.657 1.00 96.69 93 ARG A O 1
ATOM 717 N N . GLU A 1 94 ? 10.581 -3.382 -7.438 1.00 95.75 94 GLU A N 1
ATOM 718 C CA . GLU A 1 94 ? 11.025 -2.972 -8.775 1.00 95.75 94 GLU A CA 1
ATOM 719 C C . GLU A 1 94 ? 9.983 -2.141 -9.547 1.00 95.75 94 GLU A C 1
ATOM 721 O O . GLU A 1 94 ? 10.339 -1.323 -10.399 1.00 95.75 94 GLU A O 1
ATOM 726 N N . TYR A 1 95 ? 8.699 -2.306 -9.215 1.00 97.31 95 TYR A N 1
ATOM 727 C CA . TYR A 1 95 ? 7.593 -1.554 -9.806 1.00 97.31 95 TYR A CA 1
ATOM 728 C C . TYR A 1 95 ? 7.393 -0.165 -9.185 1.00 97.31 95 TYR A C 1
ATOM 730 O O . TYR A 1 95 ? 6.723 0.684 -9.769 1.00 97.31 95 TYR A O 1
ATOM 738 N N . PHE A 1 96 ? 7.968 0.081 -8.006 1.00 97.62 96 PHE A N 1
ATOM 739 C CA . PHE A 1 96 ? 7.742 1.296 -7.221 1.00 97.62 96 PHE A CA 1
ATOM 740 C C . PHE A 1 96 ? 8.980 2.192 -7.120 1.00 97.62 96 PHE A C 1
ATOM 742 O O . PHE A 1 96 ? 8.853 3.385 -6.869 1.00 97.62 96 PHE A O 1
ATOM 749 N N . ASN A 1 97 ? 10.179 1.646 -7.313 1.00 96.00 97 ASN A N 1
ATOM 750 C CA . ASN A 1 97 ? 11.446 2.312 -6.998 1.00 96.00 97 ASN A CA 1
ATOM 751 C C . ASN A 1 97 ? 12.222 2.825 -8.229 1.00 96.00 97 ASN A C 1
ATOM 753 O O . ASN A 1 97 ? 13.419 3.081 -8.115 1.00 96.00 97 ASN A O 1
ATOM 757 N N . ARG A 1 98 ? 11.573 2.960 -9.398 1.00 96.50 98 ARG A N 1
ATOM 758 C CA . ARG A 1 98 ? 12.191 3.314 -10.698 1.00 96.50 98 ARG A CA 1
ATOM 759 C C . ARG A 1 98 ? 13.079 2.224 -11.336 1.00 96.50 98 ARG A C 1
ATOM 761 O O . ARG A 1 98 ? 13.666 2.462 -12.392 1.00 96.50 98 ARG A O 1
ATOM 768 N N . SER A 1 99 ? 13.182 1.017 -10.783 1.00 96.56 99 SER A N 1
ATOM 769 C CA . SER A 1 99 ? 13.972 -0.045 -11.430 1.00 96.56 99 SER A CA 1
ATOM 770 C C . SER A 1 99 ? 13.344 -0.548 -12.734 1.00 96.56 99 SER A C 1
ATOM 772 O O . SER A 1 99 ? 14.069 -1.021 -13.607 1.00 96.56 99 SER A O 1
ATOM 774 N N . ARG A 1 100 ? 12.022 -0.409 -12.907 1.00 96.00 100 ARG A N 1
ATOM 775 C CA . ARG A 1 100 ? 11.305 -0.897 -14.092 1.00 96.00 100 ARG A CA 1
ATOM 776 C C . ARG A 1 100 ? 10.350 0.142 -14.682 1.00 96.00 100 ARG A C 1
ATOM 778 O O . ARG A 1 100 ? 9.564 0.764 -13.968 1.00 96.00 100 ARG A O 1
ATOM 785 N N . ALA A 1 101 ? 10.362 0.279 -16.011 1.00 97.38 101 ALA A N 1
ATOM 786 C CA . ALA A 1 101 ? 9.399 1.095 -16.753 1.00 97.38 101 ALA A CA 1
ATOM 787 C C . ALA A 1 101 ? 8.029 0.399 -16.804 1.00 97.38 101 ALA A C 1
ATOM 789 O O . ALA A 1 101 ? 7.698 -0.296 -17.758 1.00 97.38 101 ALA A O 1
ATOM 790 N N . SER A 1 102 ? 7.261 0.545 -15.729 1.00 96.00 102 SER A N 1
ATOM 791 C CA . SER A 1 102 ? 6.011 -0.192 -15.507 1.00 96.00 102 SER A CA 1
ATOM 792 C C . SER A 1 102 ? 4.788 0.706 -15.331 1.00 96.00 102 SER A C 1
ATOM 794 O O . SER A 1 102 ? 3.656 0.228 -15.390 1.00 96.00 102 SER A O 1
ATOM 796 N N . THR A 1 103 ? 4.993 2.013 -15.152 1.00 94.94 103 THR A N 1
ATOM 797 C CA . THR A 1 103 ? 3.894 2.967 -15.010 1.00 94.94 103 THR A CA 1
ATOM 798 C C . THR A 1 103 ? 3.336 3.324 -16.375 1.00 94.94 103 THR A C 1
ATOM 800 O O . THR A 1 103 ? 4.081 3.737 -17.260 1.00 94.94 103 THR A O 1
ATOM 803 N N . ASN A 1 104 ? 2.020 3.217 -16.541 1.00 93.06 104 ASN A N 1
ATOM 804 C CA . ASN A 1 104 ? 1.355 3.693 -17.743 1.00 93.06 104 ASN A CA 1
ATOM 805 C C . ASN A 1 104 ? 1.160 5.216 -17.698 1.00 93.06 104 ASN A C 1
ATOM 807 O O . ASN A 1 104 ? 0.254 5.712 -17.030 1.00 93.06 104 ASN A O 1
ATOM 811 N N . VAL A 1 105 ? 1.964 5.943 -18.470 1.00 91.38 105 VAL A N 1
ATOM 812 C CA . VAL A 1 105 ? 1.770 7.370 -18.737 1.00 91.38 105 VAL A CA 1
ATOM 813 C C . VAL A 1 105 ? 1.315 7.511 -20.181 1.00 91.38 105 VAL A C 1
ATOM 815 O O . VAL A 1 105 ? 2.093 7.288 -21.103 1.00 91.38 105 VAL A O 1
ATOM 818 N N . ARG A 1 106 ? 0.039 7.859 -20.387 1.00 89.50 106 ARG A N 1
ATOM 819 C CA . ARG A 1 106 ? -0.554 8.072 -21.725 1.00 89.50 106 ARG A CA 1
ATOM 820 C C . ARG A 1 106 ? -0.258 6.932 -22.712 1.00 89.50 106 ARG A C 1
ATOM 822 O O . ARG A 1 106 ? 0.197 7.161 -23.826 1.00 89.50 106 ARG A O 1
ATOM 829 N N . ASN A 1 107 ? -0.533 5.697 -22.299 1.00 91.88 107 ASN A N 1
ATOM 830 C CA . ASN A 1 107 ? -0.313 4.486 -23.091 1.00 91.88 107 ASN A CA 1
ATOM 831 C C . ASN A 1 107 ? 1.166 4.143 -23.372 1.00 91.88 107 ASN A C 1
ATOM 833 O O . ASN A 1 107 ? 1.422 3.300 -24.225 1.00 91.88 107 ASN A O 1
ATOM 837 N N . ALA A 1 108 ? 2.118 4.717 -22.632 1.00 95.00 108 ALA A N 1
ATOM 838 C CA . ALA A 1 108 ? 3.540 4.383 -22.715 1.00 95.00 108 ALA A CA 1
ATOM 839 C C . ALA A 1 108 ? 4.104 3.931 -21.351 1.00 95.00 108 ALA A C 1
ATOM 841 O O . ALA A 1 108 ? 3.708 4.484 -20.318 1.00 95.00 108 ALA A O 1
ATOM 842 N N . PRO A 1 109 ? 5.019 2.941 -21.321 1.00 96.88 109 PRO A N 1
ATOM 843 C CA . PRO A 1 109 ? 5.696 2.529 -20.098 1.00 96.88 109 PRO A CA 1
ATOM 844 C C . PRO A 1 109 ? 6.744 3.568 -19.688 1.00 96.88 109 PRO A C 1
ATOM 846 O O . PRO A 1 109 ? 7.664 3.877 -20.444 1.00 96.88 109 PRO A O 1
ATOM 849 N N . VAL A 1 110 ? 6.632 4.084 -18.466 1.00 97.31 110 VAL A N 1
ATOM 850 C CA . VAL A 1 110 ? 7.577 5.040 -17.878 1.00 97.31 110 VAL A CA 1
ATOM 851 C C . VAL A 1 110 ? 8.070 4.510 -16.538 1.00 97.31 110 VAL A C 1
ATOM 853 O O . VAL A 1 110 ? 7.333 3.864 -15.789 1.00 97.31 110 VAL A O 1
ATOM 856 N N . SER A 1 111 ? 9.343 4.768 -16.242 1.00 97.25 111 SER A N 1
ATOM 857 C CA . SER A 1 111 ? 9.920 4.468 -14.937 1.00 97.25 111 SER A CA 1
ATOM 858 C C . SER A 1 111 ? 9.751 5.660 -13.997 1.00 97.25 111 SER A C 1
ATOM 860 O O . SER A 1 111 ? 10.297 6.736 -14.246 1.00 97.25 111 SER A O 1
ATOM 862 N N . ILE A 1 112 ? 8.989 5.471 -12.920 1.00 96.81 112 ILE A N 1
ATOM 863 C CA . ILE A 1 112 ? 8.725 6.486 -11.896 1.00 96.81 112 ILE A CA 1
ATOM 864 C C . ILE A 1 112 ? 9.221 5.958 -10.551 1.00 96.81 112 ILE A C 1
ATOM 866 O O . ILE A 1 112 ? 9.029 4.788 -10.224 1.00 96.81 112 ILE A O 1
ATOM 870 N N . ASN A 1 113 ? 9.872 6.827 -9.772 1.00 97.69 113 ASN A N 1
ATOM 871 C CA . ASN A 1 113 ? 10.112 6.535 -8.362 1.00 97.69 113 ASN A CA 1
ATOM 872 C C . ASN A 1 113 ? 8.871 6.948 -7.570 1.00 97.69 113 ASN A C 1
ATOM 874 O O . ASN A 1 113 ? 8.719 8.119 -7.242 1.00 97.69 113 ASN A O 1
ATOM 878 N N . TRP A 1 114 ? 8.001 5.991 -7.277 1.00 97.94 114 TRP A N 1
ATOM 879 C CA . TRP A 1 114 ? 6.818 6.189 -6.447 1.00 97.94 114 TRP A CA 1
ATOM 880 C C . TRP A 1 114 ? 7.126 6.243 -4.946 1.00 97.94 114 TRP A C 1
ATOM 882 O O . TRP A 1 114 ? 6.236 6.524 -4.154 1.00 97.94 114 TRP A O 1
ATOM 892 N N . LEU A 1 115 ? 8.363 5.949 -4.541 1.00 97.44 115 LEU A N 1
ATOM 893 C CA . LEU A 1 115 ? 8.816 5.897 -3.148 1.00 97.44 115 LEU A CA 1
ATOM 894 C C . LEU A 1 115 ? 9.757 7.066 -2.823 1.00 97.44 115 LEU A C 1
ATOM 896 O O . LEU A 1 115 ? 10.763 6.913 -2.127 1.00 97.44 115 LEU A O 1
ATOM 900 N N . ASP A 1 116 ? 9.457 8.240 -3.373 1.00 97.31 116 ASP A N 1
ATOM 901 C CA . ASP A 1 116 ? 10.305 9.434 -3.352 1.00 97.31 116 ASP A CA 1
ATOM 902 C C . ASP A 1 116 ? 10.241 10.251 -2.053 1.00 97.31 116 ASP A C 1
ATOM 904 O O . ASP A 1 116 ? 10.878 11.299 -1.963 1.00 97.31 116 ASP A O 1
ATOM 908 N N . GLN A 1 117 ? 9.551 9.759 -1.020 1.00 95.44 117 GLN A N 1
ATOM 909 C CA . GLN A 1 117 ? 9.442 10.425 0.276 1.00 95.44 117 GLN A CA 1
ATOM 910 C C . GLN A 1 117 ? 9.854 9.521 1.448 1.00 95.44 117 GLN A C 1
ATOM 912 O O . GLN A 1 117 ? 9.202 9.463 2.487 1.00 95.44 117 GLN A O 1
ATOM 917 N N . GLY A 1 118 ? 10.973 8.813 1.294 1.00 94.50 118 GLY A N 1
ATOM 918 C CA . GLY A 1 118 ? 11.525 7.977 2.366 1.00 94.50 118 GLY A CA 1
ATOM 919 C C . GLY A 1 118 ? 10.989 6.547 2.380 1.00 94.50 118 GLY A C 1
ATOM 920 O O . GLY A 1 118 ? 11.056 5.878 3.411 1.00 94.50 118 GLY A O 1
ATOM 921 N N . SER A 1 119 ? 10.500 6.046 1.239 1.00 95.06 119 SER A N 1
ATOM 922 C CA . SER A 1 119 ? 10.100 4.645 1.075 1.00 95.06 119 SER A CA 1
ATOM 923 C C . SER A 1 119 ? 9.084 4.206 2.137 1.00 95.06 119 SER A C 1
ATOM 925 O O . SER A 1 119 ? 8.031 4.822 2.270 1.00 95.06 119 SER A O 1
ATOM 927 N N . THR A 1 120 ? 9.355 3.159 2.910 1.00 97.00 120 THR A N 1
ATOM 928 C CA . THR A 1 120 ? 8.434 2.635 3.925 1.00 97.00 120 THR A CA 1
ATOM 929 C C . THR A 1 120 ? 8.422 3.432 5.234 1.00 97.00 120 THR A C 1
ATOM 931 O O . THR A 1 120 ? 7.616 3.123 6.105 1.00 97.00 120 THR A O 1
ATOM 934 N N . ILE A 1 121 ? 9.283 4.442 5.414 1.00 97.50 121 ILE A N 1
ATOM 935 C CA . ILE A 1 121 ? 9.403 5.169 6.692 1.00 97.50 121 ILE A CA 1
ATOM 936 C C . ILE A 1 121 ? 8.100 5.893 7.077 1.00 97.50 121 ILE A C 1
ATOM 938 O O . ILE A 1 121 ? 7.618 5.646 8.182 1.00 97.50 121 ILE A O 1
ATOM 942 N N . PRO A 1 122 ? 7.457 6.704 6.205 1.00 98.00 122 PRO A N 1
ATOM 943 C CA . PRO A 1 122 ? 6.205 7.377 6.570 1.00 98.00 122 PRO A CA 1
ATOM 944 C C . PRO A 1 122 ? 5.083 6.394 6.925 1.00 98.00 122 PRO A C 1
ATOM 946 O O . PRO A 1 122 ? 4.236 6.668 7.772 1.00 98.00 122 PRO A O 1
ATOM 949 N N . LEU A 1 123 ? 5.097 5.225 6.284 1.00 98.25 123 LEU A N 1
ATOM 950 C CA . LEU A 1 123 ? 4.142 4.154 6.519 1.00 98.25 123 LEU A CA 1
ATOM 951 C C . LEU A 1 123 ? 4.339 3.528 7.910 1.00 98.25 123 LEU A C 1
ATOM 953 O O . LEU A 1 123 ? 3.374 3.340 8.649 1.00 98.25 123 LEU A O 1
ATOM 957 N N . ALA A 1 124 ? 5.587 3.241 8.282 1.00 97.81 124 ALA A N 1
ATOM 958 C CA . ALA A 1 124 ? 5.941 2.687 9.585 1.00 97.81 124 ALA A CA 1
ATOM 959 C C . ALA A 1 124 ? 5.672 3.679 10.733 1.00 97.81 124 ALA A C 1
ATOM 961 O O . ALA A 1 124 ? 5.197 3.281 11.802 1.00 97.81 124 ALA A O 1
ATOM 962 N N . ASP A 1 125 ? 5.924 4.970 10.503 1.00 98.06 125 ASP A N 1
ATOM 963 C CA . ASP A 1 125 ? 5.621 6.052 11.446 1.00 98.06 125 ASP A CA 1
ATOM 964 C C . ASP A 1 125 ? 4.106 6.154 11.704 1.00 98.06 125 ASP A C 1
ATOM 966 O O . ASP A 1 125 ? 3.674 6.247 12.854 1.00 98.06 125 ASP A O 1
ATOM 970 N N . PHE A 1 126 ? 3.286 6.037 10.656 1.00 97.69 126 PHE A N 1
ATOM 971 C CA . PHE A 1 126 ? 1.831 5.995 10.801 1.00 97.69 126 PHE A CA 1
ATOM 972 C C . PHE A 1 126 ? 1.356 4.746 11.565 1.00 97.69 126 PHE A C 1
ATOM 974 O O . PHE A 1 126 ? 0.567 4.858 12.503 1.00 97.69 126 PHE A O 1
ATOM 981 N N . LEU A 1 127 ? 1.854 3.551 11.220 1.00 96.94 127 LEU A N 1
ATOM 982 C CA . LEU A 1 127 ? 1.456 2.299 11.888 1.00 96.94 127 LEU A CA 1
ATOM 983 C C . LEU A 1 127 ? 1.834 2.270 13.373 1.00 96.94 127 LEU A C 1
ATOM 985 O O . LEU A 1 127 ? 1.079 1.751 14.191 1.00 96.94 127 LEU A O 1
ATOM 989 N N . SER A 1 128 ? 2.979 2.852 13.729 1.00 96.31 128 SER A N 1
ATOM 990 C CA . SER A 1 128 ? 3.449 2.944 15.118 1.00 96.31 128 SER A CA 1
ATOM 991 C C . SER A 1 128 ? 2.768 4.051 15.931 1.00 96.31 128 SER A C 1
ATOM 993 O O . SER A 1 128 ? 3.133 4.275 17.082 1.00 96.31 128 SER A O 1
ATOM 995 N N . SER A 1 129 ? 1.768 4.739 15.364 1.00 95.38 129 SER A N 1
ATOM 996 C CA . SER A 1 129 ? 1.089 5.890 15.979 1.00 95.38 129 SER A CA 1
ATOM 997 C C . SER A 1 129 ? 2.017 7.068 16.303 1.00 95.38 129 SER A C 1
ATOM 999 O O . SER A 1 129 ? 1.650 7.945 17.082 1.00 95.38 129 SER A O 1
ATOM 1001 N N . LYS A 1 130 ? 3.208 7.125 15.694 1.00 96.62 130 LYS A N 1
ATOM 1002 C CA . LYS A 1 130 ? 4.103 8.285 15.796 1.00 96.62 130 LYS A CA 1
ATOM 1003 C C . LYS A 1 130 ? 3.501 9.503 15.095 1.00 96.62 130 LYS A C 1
ATOM 1005 O O . LYS A 1 130 ? 3.728 10.632 15.522 1.00 96.62 130 LYS A O 1
ATOM 1010 N N . THR A 1 131 ? 2.708 9.276 14.049 1.00 95.94 131 THR A N 1
ATOM 1011 C CA . THR A 1 131 ? 1.846 10.287 13.431 1.00 95.94 131 THR A CA 1
ATOM 1012 C C . THR A 1 131 ? 0.386 9.842 13.485 1.00 95.94 131 THR A C 1
ATOM 1014 O O . THR A 1 131 ? 0.073 8.667 13.310 1.00 95.94 131 THR A O 1
ATOM 1017 N N . GLU A 1 132 ? -0.535 10.782 13.711 1.00 90.44 132 GLU A N 1
ATOM 1018 C CA . GLU A 1 132 ? -1.975 10.475 13.754 1.00 90.44 132 GLU A CA 1
ATOM 1019 C C . GLU A 1 132 ? -2.532 10.079 12.375 1.00 90.44 132 GLU A C 1
ATOM 1021 O O . GLU A 1 132 ? -3.472 9.286 12.268 1.00 90.44 132 GLU A O 1
ATOM 1026 N N . THR A 1 133 ? -1.931 10.629 11.318 1.00 90.69 133 THR A N 1
ATOM 1027 C CA . THR A 1 133 ? -2.266 10.380 9.913 1.00 90.69 133 THR A CA 1
ATOM 1028 C C . THR A 1 133 ? -1.008 10.027 9.125 1.00 90.69 133 THR A C 1
ATOM 1030 O O . THR A 1 133 ? 0.113 10.276 9.578 1.00 90.69 133 THR A O 1
ATOM 1033 N N . LEU A 1 134 ? -1.176 9.440 7.938 1.00 95.19 134 LEU A N 1
ATOM 1034 C CA . LEU A 1 134 ? -0.059 9.251 7.018 1.00 95.19 134 LEU A CA 1
ATOM 1035 C C . LEU A 1 134 ? 0.378 10.607 6.444 1.00 95.19 134 LEU A C 1
ATOM 1037 O O . LEU A 1 134 ? -0.363 11.233 5.685 1.00 95.19 134 LEU A O 1
ATOM 1041 N N . VAL A 1 135 ? 1.593 11.038 6.786 1.00 95.38 135 VAL A N 1
ATOM 1042 C CA . VAL A 1 135 ? 2.148 12.328 6.358 1.00 95.38 135 VAL A CA 1
ATOM 1043 C C . VAL A 1 135 ? 2.958 12.149 5.077 1.00 95.38 135 VAL A C 1
ATOM 1045 O O . VAL A 1 135 ? 4.062 11.609 5.101 1.00 95.38 135 VAL A O 1
ATOM 1048 N N . LEU A 1 136 ? 2.416 12.633 3.958 1.00 96.38 136 LEU A N 1
ATOM 1049 C CA . LEU A 1 136 ? 3.089 12.675 2.660 1.00 96.38 136 LEU A CA 1
ATOM 1050 C C . LEU A 1 136 ? 2.949 14.075 2.033 1.00 96.38 136 LEU A C 1
ATOM 1052 O O . LEU A 1 136 ? 1.916 14.723 2.180 1.00 96.38 136 LEU A O 1
ATOM 1056 N N . SER A 1 137 ? 3.992 14.553 1.351 1.00 95.44 137 SER A N 1
ATOM 1057 C CA . SER A 1 137 ? 4.014 15.851 0.669 1.00 95.44 137 SER A CA 1
ATOM 1058 C C . SER A 1 137 ? 3.134 15.785 -0.569 1.00 95.44 137 SER A C 1
ATOM 1060 O O . SER A 1 137 ? 3.330 14.902 -1.393 1.00 95.44 137 SER A O 1
ATOM 1062 N N . ASN A 1 138 ? 2.228 16.741 -0.762 1.00 93.94 138 ASN A N 1
ATOM 1063 C CA . ASN A 1 138 ? 1.306 16.738 -1.905 1.00 93.94 138 ASN A CA 1
ATOM 1064 C C . ASN A 1 138 ? 1.983 16.862 -3.287 1.00 93.94 138 ASN A C 1
ATOM 1066 O O . ASN A 1 138 ? 1.319 16.689 -4.303 1.00 93.94 138 ASN A O 1
ATOM 1070 N N . THR A 1 139 ? 3.283 17.152 -3.325 1.00 93.75 139 THR A N 1
ATOM 1071 C CA . THR A 1 139 ? 4.117 17.192 -4.533 1.00 93.75 139 THR A CA 1
ATOM 1072 C C . THR A 1 139 ? 4.878 15.891 -4.807 1.00 93.75 139 THR A C 1
ATOM 1074 O O . THR A 1 139 ? 5.547 15.798 -5.834 1.00 93.75 139 THR A O 1
ATOM 1077 N N . SER A 1 140 ? 4.829 14.903 -3.905 1.00 96.38 140 SER A N 1
ATOM 1078 C CA . SER A 1 140 ? 5.574 13.648 -4.052 1.00 96.38 140 SER A CA 1
ATOM 1079 C C . SER A 1 140 ? 4.798 12.620 -4.874 1.00 96.38 140 SER A C 1
ATOM 1081 O O . SER A 1 140 ? 3.571 12.514 -4.787 1.00 96.38 140 SER A O 1
ATOM 1083 N N . ASN A 1 141 ? 5.510 11.797 -5.646 1.00 96.38 141 ASN A N 1
ATOM 1084 C CA . ASN A 1 141 ? 4.894 10.655 -6.318 1.00 96.38 141 ASN A CA 1
ATOM 1085 C C . ASN A 1 141 ? 4.293 9.694 -5.287 1.00 96.38 141 ASN A C 1
ATOM 1087 O O . ASN A 1 141 ? 3.235 9.118 -5.530 1.00 96.38 141 ASN A O 1
ATOM 1091 N N . GLN A 1 142 ? 4.916 9.562 -4.114 1.00 97.38 142 GLN A N 1
ATOM 1092 C CA . GLN A 1 142 ? 4.413 8.718 -3.038 1.00 97.38 142 GLN A CA 1
ATOM 1093 C C . GLN A 1 142 ? 3.045 9.167 -2.512 1.00 97.38 142 GLN A C 1
ATOM 1095 O O . GLN A 1 142 ? 2.171 8.324 -2.294 1.00 97.38 142 GLN A O 1
ATOM 1100 N N . TYR A 1 143 ? 2.812 10.475 -2.371 1.00 96.12 143 TYR A N 1
ATOM 1101 C CA . TYR A 1 143 ? 1.490 11.019 -2.055 1.00 96.12 143 TYR A CA 1
ATOM 1102 C C . TYR A 1 143 ? 0.463 10.643 -3.124 1.00 96.12 143 TYR A C 1
ATOM 1104 O O . TYR A 1 143 ? -0.627 10.168 -2.797 1.00 96.12 143 TYR A O 1
ATOM 1112 N N . HIS A 1 144 ? 0.831 10.776 -4.402 1.00 94.12 144 HIS A N 1
ATOM 1113 C CA . HIS A 1 144 ? -0.044 10.393 -5.506 1.00 94.12 144 HIS A CA 1
ATOM 1114 C C . HIS A 1 144 ? -0.345 8.889 -5.532 1.00 94.12 144 HIS A C 1
ATOM 1116 O O . HIS A 1 144 ? -1.499 8.503 -5.732 1.00 94.12 144 HIS A O 1
ATOM 1122 N N . LEU A 1 145 ? 0.654 8.040 -5.287 1.00 95.06 145 LEU A N 1
ATOM 1123 C CA . LEU A 1 145 ? 0.501 6.588 -5.228 1.00 95.06 145 LEU A CA 1
ATOM 1124 C C . LEU A 1 145 ? -0.492 6.186 -4.131 1.00 95.06 145 LEU A C 1
ATOM 1126 O O . LEU A 1 145 ? -1.502 5.534 -4.402 1.00 95.06 145 LEU A O 1
ATOM 1130 N N . PHE A 1 146 ? -0.223 6.596 -2.890 1.00 96.25 146 PHE A N 1
ATOM 1131 C CA . PHE A 1 146 ? -1.035 6.183 -1.748 1.00 96.25 146 PHE A CA 1
ATOM 1132 C C . PHE A 1 146 ? -2.416 6.836 -1.746 1.00 96.25 146 PHE A C 1
ATOM 1134 O O . PHE A 1 146 ? -3.388 6.162 -1.418 1.00 96.25 146 PHE A O 1
ATOM 1141 N N . GLY A 1 147 ? -2.556 8.086 -2.197 1.00 94.62 147 GLY A N 1
ATOM 1142 C CA . GLY A 1 147 ? -3.873 8.708 -2.357 1.00 94.62 147 GLY A CA 1
ATOM 1143 C C . GLY A 1 147 ? -4.762 7.969 -3.367 1.00 94.62 147 GLY A C 1
ATOM 1144 O O . GLY A 1 147 ? -5.947 7.736 -3.099 1.00 94.62 147 GLY A O 1
ATOM 1145 N N . ASN A 1 148 ? -4.191 7.507 -4.489 1.00 92.31 148 ASN A N 1
ATOM 1146 C CA . ASN A 1 148 ? -4.908 6.647 -5.435 1.00 92.31 148 ASN A CA 1
ATOM 1147 C C . ASN A 1 148 ? -5.262 5.288 -4.817 1.00 92.31 148 ASN A C 1
ATOM 1149 O O . ASN A 1 148 ? -6.398 4.834 -4.969 1.00 92.31 148 ASN A O 1
ATOM 1153 N N . PHE A 1 149 ? -4.347 4.660 -4.069 1.00 94.75 149 PHE A N 1
ATOM 1154 C CA . PHE A 1 149 ? -4.654 3.416 -3.362 1.00 94.75 149 PHE A CA 1
ATOM 1155 C C . PHE A 1 149 ? -5.762 3.587 -2.326 1.00 94.75 149 PHE A C 1
ATOM 1157 O O . PHE A 1 149 ? -6.676 2.769 -2.304 1.00 94.75 149 PHE A O 1
ATOM 1164 N N . PHE A 1 150 ? -5.763 4.643 -1.515 1.00 95.69 150 PHE A N 1
ATOM 1165 C CA . PHE A 1 150 ? -6.822 4.850 -0.523 1.00 95.69 150 PHE A CA 1
ATOM 1166 C C . PHE A 1 150 ? -8.185 5.072 -1.172 1.00 95.69 150 PHE A C 1
ATOM 1168 O O . PHE A 1 150 ? -9.187 4.540 -0.700 1.00 95.69 150 PHE A O 1
ATOM 1175 N N . THR A 1 151 ? -8.224 5.779 -2.300 1.00 92.62 151 THR A N 1
ATOM 1176 C CA . THR A 1 151 ? -9.455 5.939 -3.084 1.00 92.62 151 THR A CA 1
ATOM 1177 C C . THR A 1 151 ? -9.927 4.602 -3.657 1.00 92.62 151 THR A C 1
ATOM 1179 O O . THR A 1 151 ? -11.087 4.223 -3.487 1.00 92.62 151 THR A O 1
ATOM 1182 N N . ALA A 1 152 ? -9.034 3.860 -4.319 1.00 91.88 152 ALA A N 1
ATOM 1183 C CA . ALA A 1 152 ? -9.364 2.593 -4.964 1.00 91.88 152 ALA A CA 1
ATOM 1184 C C . ALA A 1 152 ? -9.764 1.516 -3.945 1.00 91.88 152 ALA A C 1
ATOM 1186 O O . ALA A 1 152 ? -10.820 0.903 -4.085 1.00 91.88 152 ALA A O 1
ATOM 1187 N N . PHE A 1 153 ? -8.973 1.318 -2.889 1.00 95.00 153 PHE A N 1
ATOM 1188 C CA . PHE A 1 153 ? -9.286 0.362 -1.830 1.00 95.00 153 PHE A CA 1
ATOM 1189 C C . PHE A 1 153 ? -10.495 0.790 -1.012 1.00 95.00 153 PHE A C 1
ATOM 1191 O O . PHE A 1 153 ? -11.304 -0.070 -0.682 1.00 95.00 153 PHE A O 1
ATOM 1198 N N . GLY A 1 154 ? -10.695 2.086 -0.761 1.00 94.88 154 GLY A N 1
ATOM 1199 C CA . GLY A 1 154 ? -11.921 2.569 -0.129 1.00 94.88 154 GLY A CA 1
ATOM 1200 C C . GLY A 1 154 ? -13.169 2.097 -0.877 1.00 94.88 154 GLY A C 1
ATOM 1201 O O . GLY A 1 154 ? -14.083 1.535 -0.278 1.00 94.88 154 GLY A O 1
ATOM 1202 N N . ARG A 1 155 ? -13.162 2.203 -2.211 1.00 92.50 155 ARG A N 1
ATOM 1203 C CA . ARG A 1 155 ? -14.237 1.664 -3.058 1.00 92.50 155 ARG A CA 1
ATOM 1204 C C . ARG A 1 155 ? -14.305 0.135 -3.015 1.00 92.50 155 ARG A C 1
ATOM 1206 O O . ARG A 1 155 ? -15.390 -0.407 -2.830 1.00 92.50 155 ARG A O 1
ATOM 1213 N N . SER A 1 156 ? -13.175 -0.565 -3.128 1.00 91.88 156 SER A N 1
ATOM 1214 C CA . SER A 1 156 ? -13.129 -2.039 -3.123 1.00 91.88 156 SER A CA 1
ATOM 1215 C C . SER A 1 156 ? -13.603 -2.667 -1.807 1.00 91.88 156 SER A C 1
ATOM 1217 O O . SER A 1 156 ? -14.225 -3.725 -1.823 1.00 91.88 156 SER A O 1
ATOM 1219 N N . PHE A 1 157 ? -13.345 -2.021 -0.668 1.00 94.25 157 PHE A N 1
ATOM 1220 C CA . PHE A 1 157 ? -13.844 -2.439 0.648 1.00 94.25 157 PHE A CA 1
ATOM 1221 C C . PHE A 1 157 ? -15.265 -1.922 0.951 1.00 94.25 157 PHE A C 1
ATOM 1223 O O . PHE A 1 157 ? -15.826 -2.239 2.005 1.00 94.25 157 PHE A O 1
ATOM 1230 N N . GLY A 1 158 ? -15.863 -1.162 0.029 1.00 94.94 158 GLY A N 1
ATOM 1231 C CA . GLY A 1 158 ? -17.244 -0.695 0.103 1.00 94.94 158 GLY A CA 1
ATOM 1232 C C . GLY A 1 158 ? -17.475 0.473 1.060 1.00 94.94 158 GLY A C 1
ATOM 1233 O O . GLY A 1 158 ? -18.575 0.584 1.591 1.00 94.94 158 GLY A O 1
ATOM 1234 N N . CYS A 1 159 ? -16.472 1.320 1.307 1.00 96.44 159 CYS A N 1
ATOM 1235 C CA . CYS A 1 159 ? -16.662 2.555 2.070 1.00 96.44 159 CYS A CA 1
ATOM 1236 C C . CYS A 1 159 ? -17.802 3.377 1.454 1.00 96.44 159 CYS A C 1
ATOM 1238 O O . CYS A 1 159 ? -17.798 3.625 0.246 1.00 96.44 159 CYS A O 1
ATOM 1240 N N . THR A 1 160 ? -18.758 3.814 2.269 1.00 96.50 160 THR A N 1
ATOM 1241 C CA . THR A 1 160 ? -19.854 4.692 1.820 1.00 96.50 160 THR A CA 1
ATOM 1242 C C . THR A 1 160 ? -19.420 6.144 1.622 1.00 96.50 160 THR A C 1
ATOM 1244 O O . THR A 1 160 ? -20.050 6.878 0.864 1.00 96.50 160 THR A O 1
ATOM 1247 N N . LEU A 1 161 ? -18.317 6.550 2.255 1.00 95.38 161 LEU A N 1
ATOM 1248 C CA . LEU A 1 161 ? -17.717 7.883 2.200 1.00 95.38 161 LEU A CA 1
ATOM 1249 C C . LEU A 1 161 ? -16.218 7.777 1.840 1.00 95.38 161 LEU A C 1
ATOM 1251 O O . LEU A 1 161 ? -15.365 8.215 2.619 1.00 95.38 161 LEU A O 1
ATOM 1255 N N . PRO A 1 162 ? -15.860 7.172 0.687 1.00 90.25 162 PRO A N 1
ATOM 1256 C CA . PRO A 1 162 ? -14.463 7.007 0.305 1.00 90.25 162 PRO A CA 1
ATOM 1257 C C . PRO A 1 162 ? -13.798 8.380 0.111 1.00 90.25 162 PRO A C 1
ATOM 1259 O O . PRO A 1 162 ? -14.479 9.338 -0.274 1.00 90.25 162 PRO A O 1
ATOM 1262 N N . PRO A 1 163 ? -12.473 8.495 0.323 1.00 87.12 163 PRO A N 1
ATOM 1263 C CA . PRO A 1 163 ? -11.776 9.743 0.046 1.00 87.12 163 PRO A CA 1
ATOM 1264 C C . PRO A 1 163 ? -11.975 10.142 -1.425 1.00 87.12 163 PRO A C 1
ATOM 1266 O O . PRO A 1 163 ? -12.058 9.266 -2.299 1.00 87.12 163 PRO A O 1
ATOM 1269 N N . PRO A 1 164 ? -12.072 11.449 -1.720 1.00 85.75 164 PRO A N 1
ATOM 1270 C CA . PRO A 1 164 ? -12.172 11.901 -3.096 1.00 85.75 164 PRO A CA 1
ATOM 1271 C C . PRO A 1 164 ? -10.896 11.516 -3.862 1.00 85.75 164 PRO A C 1
ATOM 1273 O O . PRO A 1 164 ? -9.808 11.520 -3.277 1.00 85.75 164 PRO A O 1
ATOM 1276 N N . PRO A 1 165 ? -11.000 11.217 -5.170 1.00 84.38 165 PRO A N 1
ATOM 1277 C CA . PRO A 1 165 ? -9.825 11.079 -6.020 1.00 84.38 165 PRO A CA 1
ATOM 1278 C C . PRO A 1 165 ? -8.939 12.324 -5.930 1.00 84.38 165 PRO A C 1
ATOM 1280 O O . PRO A 1 165 ? -9.439 13.441 -5.778 1.00 84.38 165 PRO A O 1
ATOM 1283 N N . LEU A 1 166 ? -7.625 12.140 -6.065 1.00 85.25 166 LEU A N 1
ATOM 1284 C CA . LEU A 1 166 ? -6.698 13.267 -6.124 1.00 85.25 166 LEU A CA 1
ATOM 1285 C C . LEU A 1 166 ? -7.010 14.162 -7.332 1.00 85.25 166 LEU A C 1
ATOM 1287 O O . LEU A 1 166 ? -7.373 13.671 -8.410 1.00 85.25 166 LEU A O 1
ATOM 1291 N N . SER A 1 167 ? -6.831 15.473 -7.152 1.00 67.88 167 SER A N 1
ATOM 1292 C CA . SER A 1 167 ? -6.913 16.447 -8.239 1.00 67.88 167 SER A CA 1
ATOM 1293 C C . SER A 1 167 ? -5.923 16.072 -9.348 1.00 67.88 167 SER A C 1
ATOM 1295 O O . SER A 1 167 ? -4.801 15.648 -9.073 1.00 67.88 167 SER A O 1
ATOM 1297 N N . ASN A 1 168 ? -6.349 16.210 -10.608 1.00 63.16 168 ASN A N 1
ATOM 1298 C CA . ASN A 1 168 ? -5.587 15.859 -11.820 1.00 63.16 168 ASN A CA 1
ATOM 1299 C C . ASN A 1 168 ? -5.466 14.358 -12.142 1.00 63.16 168 ASN A C 1
ATOM 1301 O O . ASN A 1 168 ? -4.619 13.968 -12.942 1.00 63.16 168 ASN A O 1
ATOM 1305 N N . THR A 1 169 ? -6.309 13.505 -11.559 1.00 61.38 169 THR A N 1
ATOM 1306 C CA . THR A 1 169 ? -6.526 12.158 -12.108 1.00 61.38 169 THR A CA 1
ATOM 1307 C C . THR A 1 169 ? -7.548 12.250 -13.248 1.00 61.38 169 THR A C 1
ATOM 1309 O O . THR A 1 169 ? -8.588 12.882 -13.071 1.00 61.38 169 THR A O 1
ATOM 1312 N N . ASP A 1 170 ? -7.268 11.654 -14.418 1.00 55.44 170 ASP A N 1
ATOM 1313 C CA . ASP A 1 170 ? -8.120 11.678 -15.635 1.00 55.44 170 ASP A CA 1
ATOM 1314 C C . ASP A 1 170 ? -9.451 10.890 -15.473 1.00 55.44 170 ASP A C 1
ATOM 1316 O O . ASP A 1 170 ? -9.948 10.243 -16.395 1.00 55.44 170 ASP A O 1
ATOM 1320 N N . GLY A 1 171 ? -10.044 10.901 -14.278 1.00 55.03 171 GLY A N 1
ATOM 1321 C CA . GLY A 1 171 ? -11.189 10.081 -13.911 1.00 55.03 171 GLY A CA 1
ATOM 1322 C C . GLY A 1 171 ? -10.796 8.655 -13.503 1.00 55.03 171 GLY A C 1
ATOM 1323 O O . GLY A 1 171 ? -9.627 8.364 -13.232 1.00 55.03 171 GLY A O 1
ATOM 1324 N N . PRO A 1 172 ? -11.778 7.745 -13.381 1.00 57.62 172 PRO A N 1
ATOM 1325 C CA . PRO A 1 172 ? -11.514 6.368 -12.992 1.00 57.62 172 PRO A CA 1
ATOM 1326 C C . PRO A 1 172 ? -10.712 5.649 -14.085 1.00 57.62 172 PRO A C 1
ATOM 1328 O O . PRO A 1 172 ? -11.263 5.179 -15.078 1.00 57.62 172 PRO A O 1
ATOM 1331 N N . VAL A 1 173 ? -9.401 5.522 -13.883 1.00 68.75 173 VAL A N 1
ATOM 1332 C CA . VAL A 1 173 ? -8.570 4.617 -14.680 1.00 68.75 173 VAL A CA 1
ATOM 1333 C C . VAL A 1 173 ? -8.945 3.175 -14.344 1.00 68.75 173 VAL A C 1
ATOM 1335 O O . VAL A 1 173 ? -9.029 2.794 -13.175 1.00 68.75 173 VAL A O 1
ATOM 1338 N N . SER A 1 174 ? -9.190 2.347 -15.360 1.00 85.44 174 SER A N 1
ATOM 1339 C CA . SER A 1 174 ? -9.382 0.917 -15.117 1.00 85.44 174 SER A CA 1
ATOM 1340 C C . SER A 1 174 ? -8.088 0.316 -14.557 1.00 85.44 174 SER A C 1
ATOM 1342 O O . SER A 1 174 ? -6.987 0.706 -14.955 1.00 85.44 174 SER A O 1
ATOM 1344 N N . LEU A 1 175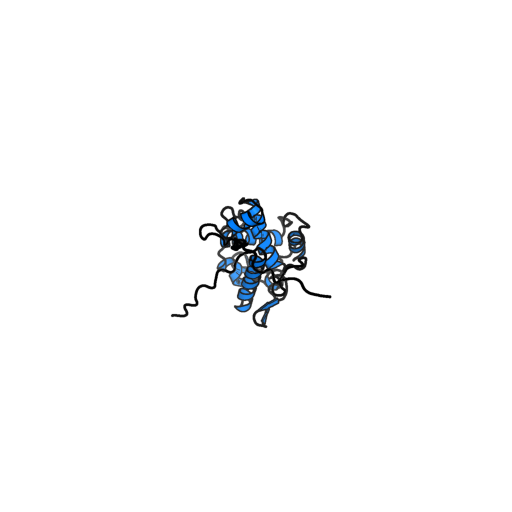 ? -8.199 -0.659 -13.647 1.00 87.44 175 LEU A N 1
ATOM 1345 C CA . LEU A 1 175 ? -7.019 -1.339 -13.096 1.00 87.44 175 LEU A CA 1
ATOM 1346 C C . LEU A 1 175 ? -6.182 -1.984 -14.207 1.00 87.44 175 LEU A C 1
ATOM 1348 O O . LEU A 1 175 ? -4.957 -1.944 -14.143 1.00 87.44 175 LEU A O 1
ATOM 1352 N N . ALA A 1 176 ? -6.834 -2.510 -15.248 1.00 89.12 176 ALA A N 1
ATOM 1353 C CA . ALA A 1 176 ? -6.157 -3.032 -16.429 1.00 89.12 176 ALA A CA 1
ATOM 1354 C C . ALA A 1 176 ? -5.336 -1.943 -17.133 1.00 89.12 176 ALA A C 1
ATOM 1356 O O . ALA A 1 176 ? -4.174 -2.167 -17.452 1.00 89.12 176 ALA A O 1
ATOM 1357 N N . TYR A 1 177 ? -5.893 -0.744 -17.325 1.00 90.19 177 TYR A N 1
ATOM 1358 C CA . TYR A 1 177 ? -5.159 0.362 -17.933 1.00 90.19 177 TYR A CA 1
ATOM 1359 C C . TYR A 1 177 ? -3.966 0.794 -17.075 1.00 90.19 177 TYR A C 1
ATOM 1361 O O . TYR A 1 177 ? -2.870 0.948 -17.613 1.00 90.19 177 TYR A O 1
ATOM 1369 N N . ALA A 1 178 ? -4.147 0.963 -15.764 1.00 90.12 178 ALA A N 1
ATOM 1370 C CA . ALA A 1 178 ? -3.086 1.423 -14.869 1.00 90.12 178 ALA A CA 1
ATOM 1371 C C . ALA A 1 178 ? -1.904 0.436 -14.786 1.00 90.12 178 ALA A C 1
ATOM 1373 O O . ALA A 1 178 ? -0.752 0.863 -14.819 1.00 90.12 178 ALA A O 1
ATOM 1374 N N . HIS A 1 179 ? -2.184 -0.872 -14.742 1.00 93.56 179 HIS A N 1
ATOM 1375 C CA . HIS A 1 179 ? -1.180 -1.903 -14.449 1.00 93.56 179 HIS A CA 1
ATOM 1376 C C . HIS A 1 179 ? -0.693 -2.700 -15.675 1.00 93.56 179 HIS A C 1
ATOM 1378 O O . HIS A 1 179 ? 0.142 -3.590 -15.523 1.00 93.56 179 HIS A O 1
ATOM 1384 N N . LYS A 1 180 ? -1.158 -2.409 -16.901 1.00 92.94 180 LYS A N 1
ATOM 1385 C CA . LYS A 1 180 ? -0.828 -3.220 -18.099 1.00 92.94 180 LYS A CA 1
ATOM 1386 C C . LYS A 1 180 ? 0.667 -3.392 -18.385 1.00 92.94 180 LYS A C 1
ATOM 1388 O O . LYS A 1 180 ? 1.056 -4.411 -18.939 1.00 92.94 180 LYS A O 1
ATOM 1393 N N . PHE A 1 181 ? 1.500 -2.412 -18.026 1.00 96.88 181 PHE A N 1
ATOM 1394 C CA . PHE A 1 181 ? 2.948 -2.471 -18.255 1.00 96.88 181 PHE A CA 1
ATOM 1395 C C . PHE A 1 181 ? 3.726 -3.078 -17.084 1.00 96.88 181 PHE A C 1
ATOM 1397 O O . PHE A 1 181 ? 4.937 -3.252 -17.188 1.00 96.88 181 PHE A O 1
ATOM 1404 N N . MET A 1 182 ? 3.059 -3.444 -15.985 1.00 96.12 182 MET A N 1
ATOM 1405 C CA . MET A 1 182 ? 3.710 -4.218 -14.929 1.00 96.12 182 MET A CA 1
ATOM 1406 C C . MET A 1 182 ? 3.973 -5.657 -15.377 1.00 96.12 182 MET A C 1
ATOM 1408 O O . MET A 1 182 ? 4.983 -6.232 -14.989 1.00 96.12 182 MET A O 1
ATOM 1412 N N . ASN A 1 183 ? 3.108 -6.227 -16.227 1.00 92.88 183 ASN A N 1
ATOM 1413 C CA . ASN A 1 183 ? 3.214 -7.623 -16.665 1.00 92.88 183 ASN A CA 1
ATOM 1414 C C . ASN A 1 183 ? 3.424 -8.577 -15.472 1.00 92.88 183 ASN A C 1
ATOM 1416 O O . ASN A 1 183 ? 4.396 -9.330 -15.434 1.00 92.88 183 ASN A O 1
ATOM 1420 N N . LEU A 1 184 ? 2.554 -8.455 -14.461 1.00 94.31 184 LEU A N 1
ATOM 1421 C CA . LEU A 1 184 ? 2.646 -9.234 -13.229 1.00 94.31 184 LEU A CA 1
ATOM 1422 C C . LEU A 1 184 ? 2.445 -10.721 -13.515 1.00 94.31 184 LEU A C 1
ATOM 1424 O O . LEU A 1 184 ? 1.455 -11.117 -14.132 1.00 94.31 184 LEU A O 1
ATOM 1428 N N . GLU A 1 185 ? 3.340 -11.544 -12.985 1.00 94.12 185 GLU A N 1
ATOM 1429 C CA . GLU A 1 185 ? 3.161 -12.991 -12.982 1.00 94.12 185 GLU A CA 1
ATOM 1430 C C . GLU A 1 185 ? 2.105 -13.426 -11.956 1.00 94.12 185 GLU A C 1
ATOM 1432 O O . GLU A 1 185 ? 1.802 -12.717 -10.991 1.00 94.12 185 GLU A O 1
ATOM 1437 N N . TYR A 1 186 ? 1.579 -14.644 -12.117 1.00 95.69 186 TYR A N 1
ATOM 1438 C CA . TYR A 1 186 ? 0.567 -15.199 -11.215 1.00 95.69 186 TYR A CA 1
ATOM 1439 C C . TYR A 1 186 ? 0.994 -15.140 -9.738 1.00 95.69 186 TYR A C 1
ATOM 1441 O O . TYR A 1 186 ? 0.227 -14.676 -8.896 1.00 95.69 186 TYR A O 1
ATOM 1449 N N . ASN A 1 187 ? 2.231 -15.542 -9.421 1.00 97.31 187 ASN A N 1
ATOM 1450 C CA . ASN A 1 187 ? 2.729 -15.532 -8.042 1.00 97.31 187 ASN A CA 1
ATOM 1451 C C . ASN A 1 187 ? 2.918 -14.109 -7.496 1.00 97.31 187 ASN A C 1
ATOM 1453 O O . ASN A 1 187 ? 2.668 -13.877 -6.317 1.00 97.31 187 ASN A O 1
ATOM 1457 N N . GLN A 1 188 ? 3.285 -13.143 -8.341 1.00 97.00 188 GLN A N 1
ATOM 1458 C CA . GLN A 1 188 ? 3.405 -11.736 -7.950 1.00 97.00 188 GLN A CA 1
ATOM 1459 C C . GLN A 1 188 ? 2.038 -11.145 -7.574 1.00 97.00 188 GLN A C 1
ATOM 1461 O O . GLN A 1 188 ? 1.896 -10.519 -6.521 1.00 97.00 188 GLN A O 1
ATOM 1466 N N . LEU A 1 189 ? 1.010 -11.401 -8.391 1.00 96.38 189 LEU A N 1
ATOM 1467 C CA . LEU A 1 189 ? -0.361 -10.983 -8.093 1.00 96.38 189 LEU A CA 1
ATOM 1468 C C . LEU A 1 189 ? -0.924 -11.710 -6.861 1.00 96.38 189 LEU A C 1
ATOM 1470 O O . LEU A 1 189 ? -1.523 -11.080 -5.988 1.00 96.38 189 LEU A O 1
ATOM 1474 N N . ALA A 1 190 ? -0.714 -13.023 -6.759 1.00 97.19 190 ALA A N 1
ATOM 1475 C CA . ALA A 1 190 ? -1.158 -13.812 -5.614 1.00 97.19 190 ALA A CA 1
ATOM 1476 C C . ALA A 1 190 ? -0.497 -13.339 -4.309 1.00 97.19 190 ALA A C 1
ATOM 1478 O O . ALA A 1 190 ? -1.171 -13.228 -3.285 1.00 97.19 190 ALA A O 1
ATOM 1479 N N . TYR A 1 191 ? 0.793 -12.999 -4.349 1.00 98.19 191 TYR A N 1
ATOM 1480 C CA . TYR A 1 191 ? 1.515 -12.423 -3.219 1.00 98.19 191 TYR A CA 1
ATOM 1481 C C . TYR A 1 191 ? 0.949 -11.052 -2.816 1.00 98.19 191 TYR A C 1
ATOM 1483 O O . TYR A 1 191 ? 0.651 -10.852 -1.639 1.00 98.19 191 TYR A O 1
ATOM 1491 N N . PHE A 1 192 ? 0.697 -10.149 -3.772 1.00 97.69 192 PHE A N 1
ATOM 1492 C CA . PHE A 1 192 ? 0.045 -8.858 -3.508 1.00 97.69 192 PHE A CA 1
ATOM 1493 C C . PHE A 1 192 ? -1.305 -9.025 -2.789 1.00 97.69 192 PHE A C 1
ATOM 1495 O O . PHE A 1 192 ? -1.555 -8.398 -1.757 1.00 97.69 192 PHE A O 1
ATOM 1502 N N . ILE A 1 193 ? -2.158 -9.928 -3.290 1.00 96.81 193 ILE A N 1
ATOM 1503 C CA . ILE A 1 193 ? -3.463 -10.234 -2.685 1.00 96.81 193 ILE A CA 1
ATOM 1504 C C . ILE A 1 193 ? -3.289 -10.844 -1.287 1.00 96.81 193 ILE A C 1
ATOM 1506 O O . ILE A 1 193 ? -4.010 -10.465 -0.362 1.00 96.81 193 ILE A O 1
ATOM 1510 N N . LYS A 1 194 ? -2.322 -11.756 -1.106 1.00 97.19 194 LYS A N 1
ATOM 1511 C CA . LYS A 1 194 ? -2.017 -12.378 0.191 1.00 97.19 194 LYS A CA 1
ATOM 1512 C C . LYS A 1 194 ? -1.644 -11.324 1.237 1.00 97.19 194 LYS A C 1
ATOM 1514 O O . LYS A 1 194 ? -2.212 -11.349 2.328 1.00 97.19 194 LYS A O 1
ATOM 1519 N N . GLN A 1 195 ? -0.747 -10.389 0.915 1.00 98.12 195 GLN A N 1
ATOM 1520 C CA . GLN A 1 195 ? -0.324 -9.341 1.854 1.00 98.12 195 GLN A CA 1
ATOM 1521 C C . GLN A 1 195 ? -1.508 -8.453 2.282 1.00 98.12 195 GLN A C 1
ATOM 1523 O O . GLN A 1 195 ? -1.686 -8.196 3.472 1.00 98.12 195 GLN A O 1
ATOM 1528 N N . LEU A 1 196 ? -2.387 -8.071 1.347 1.00 97.50 196 LEU A N 1
ATOM 1529 C CA . LEU A 1 196 ? -3.620 -7.332 1.660 1.00 97.50 196 LEU A CA 1
ATOM 1530 C C . LEU A 1 196 ? -4.600 -8.129 2.529 1.00 97.50 196 LEU A C 1
ATOM 1532 O O . LEU A 1 196 ? -5.180 -7.578 3.467 1.00 97.50 196 LEU A O 1
ATOM 1536 N N . ALA A 1 197 ? -4.795 -9.417 2.242 1.00 96.00 197 ALA A N 1
ATOM 1537 C CA . ALA A 1 197 ? -5.693 -10.275 3.012 1.00 96.00 197 ALA A CA 1
ATOM 1538 C C . ALA A 1 197 ? -5.203 -10.466 4.459 1.00 96.00 197 ALA A C 1
ATOM 1540 O O . ALA A 1 197 ? -5.992 -10.367 5.404 1.00 96.00 197 ALA A O 1
ATOM 1541 N N . ILE A 1 198 ? -3.898 -10.683 4.644 1.00 96.31 198 ILE A N 1
ATOM 1542 C CA . ILE A 1 198 ? -3.289 -10.815 5.971 1.00 96.31 198 ILE A CA 1
ATOM 1543 C C . ILE A 1 198 ? -3.375 -9.490 6.736 1.00 96.31 198 ILE A C 1
ATOM 1545 O O . ILE A 1 198 ? -3.827 -9.482 7.882 1.00 96.31 198 ILE A O 1
ATOM 1549 N N . ALA A 1 199 ? -3.034 -8.364 6.102 1.00 97.31 199 ALA A N 1
ATOM 1550 C CA . ALA A 1 199 ? -3.157 -7.043 6.718 1.00 97.31 199 ALA A CA 1
ATOM 1551 C C . ALA A 1 199 ? -4.606 -6.731 7.132 1.00 97.31 199 ALA A C 1
ATOM 1553 O O . ALA A 1 199 ? -4.851 -6.256 8.235 1.00 97.31 199 ALA A O 1
ATOM 1554 N N . SER A 1 200 ? -5.590 -7.074 6.297 1.00 95.56 200 SER A N 1
ATOM 1555 C CA . SER A 1 200 ? -7.013 -6.916 6.636 1.00 95.56 200 SER A CA 1
ATOM 1556 C C . SER A 1 200 ? -7.402 -7.751 7.862 1.00 95.56 200 SER A C 1
ATOM 1558 O O . SER A 1 200 ? -8.129 -7.284 8.738 1.00 95.56 200 SER A O 1
ATOM 1560 N N . THR A 1 201 ? -6.878 -8.976 7.959 1.00 94.06 201 THR A N 1
ATOM 1561 C CA . THR A 1 201 ? -7.122 -9.869 9.103 1.00 94.06 201 THR A CA 1
ATOM 1562 C C . THR A 1 201 ? -6.531 -9.307 10.399 1.00 94.06 201 THR A C 1
ATOM 1564 O O . THR A 1 201 ? -7.154 -9.435 11.453 1.00 94.06 201 THR A O 1
ATOM 1567 N N . HIS A 1 202 ? -5.384 -8.617 10.336 1.00 94.00 202 HIS A N 1
ATOM 1568 C CA . HIS A 1 202 ? -4.819 -7.903 11.489 1.00 94.00 202 HIS A CA 1
ATOM 1569 C C . HIS A 1 202 ? -5.800 -6.855 12.046 1.00 94.00 202 HIS A C 1
ATOM 1571 O O . HIS A 1 202 ? -5.953 -6.724 13.259 1.00 94.00 202 HIS A O 1
ATOM 1577 N N . PHE A 1 203 ? -6.569 -6.199 11.172 1.00 93.00 203 PHE A N 1
ATOM 1578 C CA . PHE A 1 203 ? -7.663 -5.291 11.544 1.00 93.00 203 PHE A CA 1
ATOM 1579 C C . PHE A 1 203 ? -9.015 -5.999 11.719 1.00 93.00 203 PHE A C 1
ATOM 1581 O O . PHE A 1 203 ? -10.075 -5.401 11.540 1.00 93.00 203 PHE A O 1
ATOM 1588 N N . ARG A 1 204 ? -8.976 -7.277 12.121 1.00 89.50 204 ARG A N 1
ATOM 1589 C CA . ARG A 1 204 ? -10.122 -8.114 12.512 1.00 89.50 204 ARG A CA 1
ATOM 1590 C C . ARG A 1 204 ? -11.127 -8.405 11.401 1.00 89.50 204 ARG A C 1
ATOM 1592 O O . ARG A 1 204 ? -12.221 -8.894 11.705 1.00 89.50 204 ARG A O 1
ATOM 1599 N N . VAL A 1 205 ? -10.774 -8.170 10.134 1.00 89.56 205 VAL A N 1
ATOM 1600 C CA . VAL A 1 205 ? -11.579 -8.656 9.010 1.00 89.56 205 VAL A CA 1
ATOM 1601 C C . VAL A 1 205 ? -11.611 -10.174 9.077 1.00 89.56 205 VAL A C 1
ATOM 1603 O O . VAL A 1 205 ? -10.585 -10.835 8.934 1.00 89.56 205 VAL A O 1
ATOM 1606 N N . SER A 1 206 ? -12.791 -10.740 9.328 1.00 77.75 206 SER A N 1
ATOM 1607 C CA . SER A 1 206 ? -12.947 -12.191 9.325 1.00 77.75 206 SER A CA 1
ATOM 1608 C C . SER A 1 206 ? -12.651 -12.714 7.920 1.00 77.75 206 SER A C 1
ATOM 1610 O O . SER A 1 206 ? -13.223 -12.170 6.965 1.00 77.75 206 SER A O 1
ATOM 1612 N N . PRO A 1 207 ? -11.852 -13.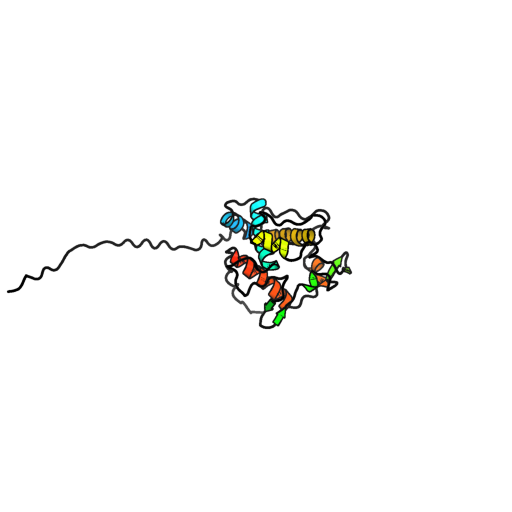783 7.763 1.00 64.25 207 PRO A N 1
ATOM 1613 C CA . PRO A 1 207 ? -11.779 -14.487 6.498 1.00 64.25 207 PRO A CA 1
ATOM 1614 C C . PRO A 1 207 ? -13.200 -14.908 6.128 1.00 64.25 207 PRO A C 1
ATOM 1616 O O . PRO A 1 207 ? -13.824 -15.705 6.831 1.00 64.25 207 PRO A O 1
ATOM 1619 N N . GLN A 1 208 ? -13.750 -14.326 5.064 1.00 53.88 208 GLN A N 1
ATOM 1620 C CA . GLN A 1 208 ? -14.985 -14.836 4.488 1.00 53.88 208 GLN A CA 1
ATOM 1621 C C . GLN A 1 208 ? -14.706 -16.296 4.144 1.00 53.88 208 GLN A C 1
ATOM 1623 O O . GLN A 1 208 ? -13.733 -16.583 3.441 1.00 53.88 208 GLN A O 1
ATOM 1628 N N . TYR A 1 209 ? -15.496 -17.216 4.705 1.00 36.62 209 TYR A N 1
ATOM 1629 C CA . TYR A 1 209 ? -15.397 -18.634 4.389 1.00 36.62 209 TYR A CA 1
ATOM 1630 C C . TYR A 1 209 ? -15.352 -18.765 2.870 1.00 36.62 209 TYR A C 1
ATOM 1632 O O . TYR A 1 209 ? -16.304 -18.411 2.179 1.00 36.62 209 TYR A O 1
ATOM 1640 N N . ARG A 1 210 ? -14.189 -19.217 2.390 1.00 35.22 210 ARG A N 1
ATOM 1641 C CA . ARG A 1 210 ? -13.901 -19.718 1.051 1.00 35.22 210 ARG A CA 1
ATOM 1642 C C . ARG A 1 210 ? -15.208 -20.141 0.381 1.00 35.22 210 ARG A C 1
ATOM 1644 O O . ARG A 1 210 ? -15.801 -21.136 0.802 1.00 35.22 210 ARG A O 1
ATOM 1651 N N . VAL A 1 211 ? -15.659 -19.375 -0.618 1.00 33.50 211 VAL A N 1
ATOM 1652 C CA . VAL A 1 211 ? -16.745 -19.794 -1.512 1.00 33.50 211 VAL A CA 1
ATOM 1653 C C . VAL A 1 211 ? -16.470 -21.248 -1.856 1.00 33.50 211 VAL A C 1
ATOM 1655 O O . VAL A 1 211 ? -15.353 -21.587 -2.262 1.00 33.50 211 VAL A O 1
ATOM 1658 N N . LYS A 1 212 ? -17.455 -22.110 -1.571 1.00 31.16 212 LYS A N 1
ATOM 1659 C CA . LYS A 1 212 ? -17.428 -23.526 -1.926 1.00 31.16 212 LYS A CA 1
ATOM 1660 C C . LYS A 1 212 ? -16.800 -23.642 -3.306 1.00 31.16 212 LYS A C 1
ATOM 1662 O O . LYS A 1 212 ? -17.312 -23.078 -4.268 1.00 31.16 212 LYS A O 1
ATOM 1667 N N . ARG A 1 213 ? -15.684 -24.362 -3.372 1.00 36.34 213 ARG A N 1
ATOM 1668 C CA . ARG A 1 213 ? -15.096 -24.860 -4.607 1.00 36.34 213 ARG A CA 1
ATOM 1669 C C . ARG A 1 213 ? -16.209 -25.595 -5.364 1.00 36.34 213 ARG A C 1
ATOM 1671 O O . ARG A 1 213 ? -16.486 -26.748 -5.063 1.00 36.34 213 ARG A O 1
ATOM 1678 N N . SER A 1 214 ? -16.870 -24.920 -6.297 1.00 31.56 214 SER A N 1
ATOM 1679 C CA . SER A 1 214 ? -17.520 -25.571 -7.424 1.00 31.56 214 SER A CA 1
ATOM 1680 C C . SER A 1 214 ? -16.508 -25.492 -8.556 1.00 31.56 214 SER A C 1
ATOM 1682 O O . SER A 1 214 ? -16.465 -24.539 -9.324 1.00 31.56 214 SER A O 1
ATOM 1684 N N . MET A 1 215 ? -15.591 -26.461 -8.567 1.00 40.94 215 MET A N 1
ATOM 1685 C CA . 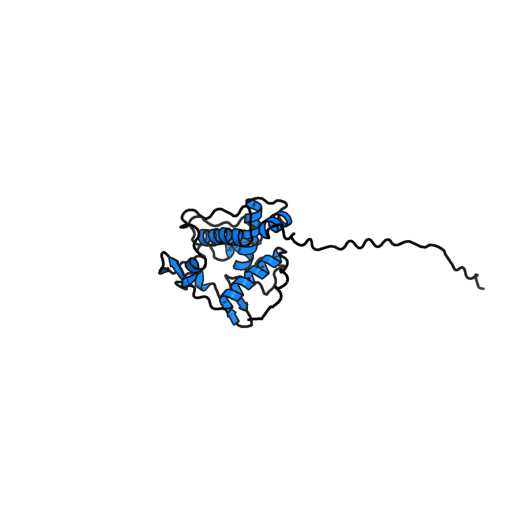MET A 1 215 ? -15.014 -26.901 -9.829 1.00 40.94 215 MET A CA 1
ATOM 1686 C C . MET A 1 215 ? -16.117 -27.705 -10.506 1.00 40.94 215 MET A C 1
ATOM 1688 O O . MET A 1 215 ? -16.391 -28.834 -10.105 1.00 40.94 215 MET A O 1
ATOM 1692 N N . SER A 1 216 ? -16.810 -27.073 -11.441 1.00 33.62 216 SER A N 1
ATOM 1693 C CA . SER A 1 216 ? -17.633 -27.702 -12.473 1.00 33.62 216 SER A CA 1
ATOM 1694 C C . SER A 1 216 ? -17.911 -26.641 -13.533 1.00 33.62 216 SER A C 1
ATOM 1696 O O . SER A 1 216 ? -18.938 -25.978 -13.460 1.00 33.62 216 SER A O 1
ATOM 1698 N N . VAL A 1 217 ? -16.941 -26.429 -14.427 1.00 37.19 217 VAL A N 1
ATOM 1699 C CA . VAL A 1 217 ? -17.067 -26.560 -15.892 1.00 37.19 217 VAL A CA 1
ATOM 1700 C C . VAL A 1 217 ? -15.687 -26.951 -16.407 1.00 37.19 217 VAL A C 1
ATOM 1702 O O . VAL A 1 217 ? -14.711 -26.309 -15.956 1.00 37.19 217 VAL A O 1
#

Radius of gyration: 24.96 Å; chains: 1; bounding box: 44×61×96 Å